Protein AF-A0A5D3CUY8-F1 (afdb_monomer)

Radius of gyration: 24.53 Å; Cα contacts (8 Å, |Δi|>4): 373; chains: 1; bounding box: 56×75×70 Å

Nearest PDB structures (foldseek):
  8uw3-assembly1_A  TM=8.054E-01  e=8.918E-11  Homo sapiens
  8sxu-assembly1_A  TM=7.693E-01  e=1.959E-11  Homo sapiens
  8c8j-assembly1_A  TM=8.222E-01  e=2.740E-10  Homo sapiens

Secondary structure (DSSP, 8-state):
-EEEEE---S----SS--HHHHTT----HHHHHHHHT-HHHHHHHHHHHHHT-EEEEEETTEEEEEEE-SSSPPTT-TTHHHHHHHHHHHHHHHHHHHHHTTSS--EEEETTEEE-EEEETTEEEE---S-HHHHHHHHHHHHHHHHHH--EE-TTT-EE--SSS-HHHHHHHHHHTT-EE--SSEEETTEEET--TTSSGGGHHHHHHHHHHHHHS-GGG--HHHHHHHIIIIITTTTHHHHTTSPPPHHHHHHHHHHHHHHHH--SS-------S-HHHHTS-TTTTS-----HHHHHHHHHHHHHHHHHH-TT-HHHHHHHHHHTTS-TT-S--------

Sequence (343 aa):
MFLELESWKKACIFKGASIFEGVLEVGVLEECLYLQRSFNLRGKWIRGCISNVTYSVLINGRPQGRIKANRGLRQGDPLSPFLFVIAMDYLSRLLSHLEASGAIKGVSLNNNCNISHILFADDILLFLEDNDFFLNNLRMALFLFEKASGLKINLSKSALVPVNVSLNRAKECASFWDISCHSLPLSYLGVPLGGNPKSNLFWRNVEDKIQKKLNNWKYVQISKGGRLTLIKSTLSSLPIYQLSVFQAPSSMCKNIEKAWRNFLWKGSNGSKGSHLINWTKVSKSKEEGGLGISRLQVTNKDLLSKWLWRYFSEPNALWRRLIQCKYKGKHPGDIPSNNSSSS

InterPro domains:
  IPR000477 Reverse transcriptase domain [PF00078] (37-192)
  IPR000477 Reverse transcriptase domain [PS50878] (1-193)
  IPR043502 DNA/RNA polymerase superfamily [SSF56672] (41-163)

Mean predicted aligned error: 10.8 Å

Foldseek 3Di:
DKWFWPDDPDADDDDPDDVVCLVFHDPPPPVLVVVVVPCDVVVVVVCVQAQADWAFDQDVNDGHDTHGDPDDHDPPPPCRSSVQVNLVVVLVVLQVVCCVVVQWFFDDLDPVAGDQWRDGRRIIDGGGDDDPSRLVSVVVSVVVSCVVRVMGIPQAPGEQEDDPDDPVSSVVSCVVVSHYYDYAQDQDPQFRPPDDQQDPVRCVSLVVVLVVVLVPDQLQPADLVRLLVCCVPPSLPSCLVVLLVGQHHPVNLVSSVVVSQCSNFPGDDPPPRDSPDDVVQQCDDVVSVHSVNHRSNVSSVVSNVVVVVCLVVPVPTSNNVSCCSNDPDDDDPDPDDDDDDDD

pLDDT: mean 78.92, std 18.09, range [30.47, 96.0]

Structure (mmCIF, N/CA/C/O backbone):
data_AF-A0A5D3CUY8-F1
#
_entry.id   AF-A0A5D3CUY8-F1
#
loop_
_atom_site.group_PDB
_atom_site.id
_atom_site.type_symbol
_atom_site.label_atom_id
_atom_site.label_alt_id
_atom_site.label_comp_id
_atom_site.label_asym_id
_atom_site.label_entity_id
_atom_site.label_seq_id
_atom_site.pdbx_PDB_ins_code
_atom_site.Cartn_x
_atom_site.Cartn_y
_atom_site.Cartn_z
_atom_site.occupancy
_atom_site.B_iso_or_equiv
_atom_site.auth_seq_id
_atom_site.auth_comp_id
_atom_site.auth_asym_id
_atom_site.auth_atom_id
_atom_site.pdbx_PDB_model_num
ATOM 1 N N . MET A 1 1 ? 12.854 1.296 -5.039 1.00 71.38 1 MET A N 1
ATOM 2 C CA . MET A 1 1 ? 12.462 2.670 -5.405 1.00 71.38 1 MET A CA 1
ATOM 3 C C . MET A 1 1 ? 10.946 2.772 -5.335 1.00 71.38 1 MET A C 1
ATOM 5 O O . MET A 1 1 ? 10.263 1.917 -5.877 1.00 71.38 1 MET A O 1
ATOM 9 N N . PHE A 1 2 ? 10.425 3.752 -4.609 1.00 69.06 2 PHE A N 1
ATOM 10 C CA . PHE A 1 2 ? 9.010 4.105 -4.601 1.00 69.06 2 PHE A CA 1
ATOM 11 C C . PHE A 1 2 ? 8.816 5.250 -5.592 1.00 69.06 2 PHE A C 1
ATOM 13 O O . PHE A 1 2 ? 9.470 6.281 -5.463 1.00 69.06 2 PHE A O 1
ATOM 20 N N . LEU A 1 3 ? 7.973 5.054 -6.596 1.00 66.19 3 LEU A N 1
ATOM 21 C CA . LEU A 1 3 ? 7.616 6.085 -7.557 1.00 66.19 3 LEU A CA 1
ATOM 22 C C . LEU A 1 3 ? 6.130 6.383 -7.417 1.00 66.19 3 LEU A C 1
ATOM 24 O O . LEU A 1 3 ? 5.315 5.468 -7.379 1.00 66.19 3 LEU A O 1
ATOM 28 N N . GLU A 1 4 ? 5.783 7.660 -7.385 1.00 68.44 4 GLU A N 1
ATOM 29 C CA . GLU A 1 4 ? 4.398 8.098 -7.536 1.00 68.44 4 GLU A CA 1
ATOM 30 C C . GLU A 1 4 ? 4.295 8.786 -8.894 1.00 68.44 4 GLU A C 1
ATOM 32 O O . GLU A 1 4 ? 5.019 9.748 -9.157 1.00 68.44 4 GLU A O 1
ATOM 37 N N . LEU A 1 5 ? 3.441 8.291 -9.789 1.00 59.41 5 LEU A N 1
ATOM 38 C CA . LEU A 1 5 ? 3.160 9.001 -11.036 1.00 59.41 5 LEU A CA 1
ATOM 39 C C . LEU A 1 5 ? 2.264 10.213 -10.752 1.00 59.41 5 LEU A C 1
ATOM 41 O O . LEU A 1 5 ? 1.375 10.179 -9.907 1.00 59.41 5 LEU A O 1
ATOM 45 N N . GLU A 1 6 ? 2.462 11.301 -11.491 1.00 50.19 6 GLU A N 1
ATOM 46 C CA . GLU A 1 6 ? 1.532 12.421 -11.577 1.00 50.19 6 GLU A CA 1
ATOM 47 C C . GLU A 1 6 ? 0.242 11.936 -12.237 1.00 50.19 6 GLU A C 1
ATOM 49 O O . GLU A 1 6 ? 0.053 11.987 -13.453 1.00 50.19 6 GLU A O 1
ATOM 54 N N . SER A 1 7 ? -0.646 11.403 -11.409 1.00 47.47 7 SER A N 1
ATOM 55 C CA . SER A 1 7 ? -1.927 10.868 -11.825 1.00 47.47 7 SER A CA 1
ATOM 56 C C . SER A 1 7 ? -2.998 11.107 -10.754 1.00 47.47 7 SER A C 1
ATOM 58 O O . SER A 1 7 ? -2.781 11.678 -9.686 1.00 47.47 7 SER A O 1
ATOM 60 N N . TRP A 1 8 ? -4.231 10.826 -11.152 1.00 42.91 8 TRP A N 1
ATOM 61 C CA . TRP A 1 8 ? -5.477 11.318 -10.600 1.00 42.91 8 TRP A CA 1
ATOM 62 C C . TRP A 1 8 ? -5.775 10.694 -9.233 1.00 42.91 8 TRP A C 1
ATOM 64 O O . TRP A 1 8 ? -6.062 9.507 -9.130 1.00 42.91 8 TRP A O 1
ATOM 74 N N . LYS A 1 9 ? -5.852 11.514 -8.177 1.00 33.28 9 LYS A N 1
ATOM 75 C CA . LYS A 1 9 ? -6.307 11.065 -6.851 1.00 33.28 9 LYS A CA 1
ATOM 76 C C . LYS A 1 9 ? -7.781 10.641 -6.878 1.00 33.28 9 LYS A C 1
ATOM 78 O O . LYS A 1 9 ? -8.654 11.480 -6.659 1.00 33.28 9 LYS A O 1
ATOM 83 N N . LYS A 1 10 ? -8.082 9.358 -7.109 1.00 34.34 10 LYS A N 1
ATOM 84 C CA . LYS A 1 10 ? -9.234 8.616 -6.547 1.00 34.34 10 LYS A CA 1
ATOM 85 C C . LYS A 1 10 ? -9.106 7.115 -6.843 1.00 34.34 10 LYS A C 1
ATOM 87 O O . LYS A 1 10 ? -8.671 6.723 -7.913 1.00 34.34 10 LYS A O 1
ATOM 92 N N . ALA A 1 11 ? -9.512 6.324 -5.851 1.00 35.75 11 ALA A N 1
ATOM 93 C CA . ALA A 1 11 ? -9.325 4.882 -5.709 1.00 35.75 11 ALA A CA 1
ATOM 94 C C . ALA A 1 11 ? -9.609 4.034 -6.964 1.00 35.75 11 ALA A C 1
ATOM 96 O O . ALA A 1 11 ? -10.614 4.237 -7.643 1.00 35.75 11 ALA A O 1
ATOM 97 N N . CYS A 1 12 ? -8.776 3.007 -7.170 1.00 36.44 12 CYS A N 1
ATOM 98 C CA . CYS A 1 12 ? -9.107 1.835 -7.975 1.00 36.44 12 CYS A CA 1
ATOM 99 C C . CYS A 1 12 ? -10.407 1.207 -7.456 1.00 36.44 12 CYS A C 1
ATOM 101 O O . CYS A 1 12 ? -10.466 0.753 -6.313 1.00 36.44 12 CYS A O 1
ATOM 103 N N . ILE A 1 13 ? -11.448 1.190 -8.286 1.00 35.84 13 ILE A N 1
ATOM 104 C CA . ILE A 1 13 ? -12.683 0.453 -8.017 1.00 35.84 13 ILE A CA 1
ATOM 105 C C . ILE A 1 13 ? -12.694 -0.715 -8.997 1.00 35.84 13 ILE A C 1
ATOM 107 O O . ILE A 1 13 ? -13.105 -0.558 -10.141 1.00 35.84 13 ILE A O 1
ATOM 111 N N . PHE A 1 14 ? -12.217 -1.870 -8.542 1.00 40.22 14 PHE A N 1
ATOM 112 C CA . PHE A 1 14 ? -12.324 -3.130 -9.272 1.00 40.22 14 PHE 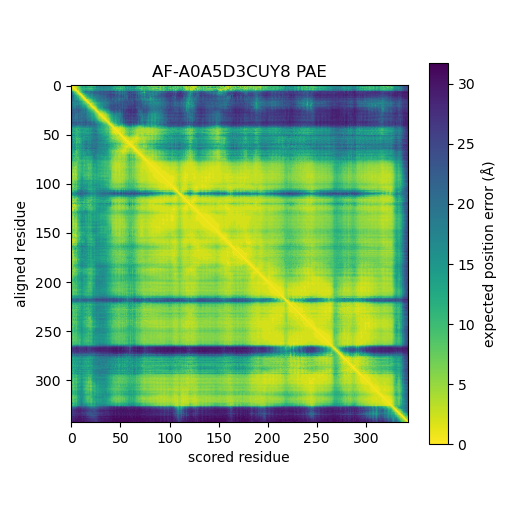A CA 1
ATOM 113 C C . PHE A 1 14 ? -13.114 -4.127 -8.435 1.00 40.22 14 PHE A C 1
ATOM 115 O O . PHE A 1 14 ? -13.063 -4.125 -7.203 1.00 40.22 14 PHE A O 1
ATOM 122 N N . LYS A 1 15 ? -13.890 -4.970 -9.111 1.00 30.47 15 LYS A N 1
ATOM 123 C CA . LYS A 1 15 ? -14.644 -6.044 -8.473 1.00 30.47 15 LYS A CA 1
ATOM 124 C C . LYS A 1 15 ? -13.651 -7.175 -8.187 1.00 30.47 15 LYS A C 1
ATOM 126 O O . LYS A 1 15 ? -13.034 -7.681 -9.110 1.00 30.47 15 LYS A O 1
ATOM 131 N N . GLY A 1 16 ? -13.446 -7.520 -6.918 1.00 33.56 16 GLY A N 1
ATOM 132 C CA . GLY A 1 16 ? -12.456 -8.525 -6.502 1.00 33.56 16 GLY A CA 1
ATOM 133 C C . GLY A 1 16 ? -11.114 -7.930 -6.067 1.00 33.56 16 GLY A C 1
ATOM 134 O O . GLY A 1 16 ? -10.631 -8.309 -5.005 1.00 33.56 16 GLY A O 1
ATOM 135 N N . ALA A 1 17 ? -10.591 -6.913 -6.767 1.00 39.59 17 ALA A N 1
ATOM 136 C CA . ALA A 1 17 ? -9.333 -6.286 -6.364 1.00 39.59 17 ALA A CA 1
ATOM 137 C C . ALA A 1 17 ? -9.509 -5.264 -5.240 1.00 39.59 17 ALA A C 1
ATOM 139 O O . ALA A 1 17 ? -10.167 -4.231 -5.371 1.00 39.59 17 ALA A O 1
ATOM 140 N N . SER A 1 18 ? -8.895 -5.562 -4.102 1.00 45.56 18 SER A N 1
ATOM 141 C CA . SER A 1 18 ? -8.858 -4.684 -2.935 1.00 45.56 18 SER A CA 1
ATOM 142 C C . SER A 1 18 ? -7.459 -4.093 -2.763 1.00 45.56 18 SER A C 1
ATOM 144 O O . SER A 1 18 ? -6.501 -4.567 -3.365 1.00 45.56 18 SER A O 1
ATOM 146 N N . ILE A 1 19 ? -7.295 -3.082 -1.903 1.00 45.81 19 ILE A N 1
ATOM 147 C CA . ILE A 1 19 ? -5.960 -2.548 -1.557 1.00 45.81 19 ILE A CA 1
ATOM 148 C C . ILE A 1 19 ? -5.027 -3.685 -1.069 1.00 45.81 19 ILE A C 1
ATOM 150 O O . ILE A 1 19 ? -3.819 -3.627 -1.265 1.00 45.81 19 ILE A O 1
ATOM 154 N N . PHE A 1 20 ? -5.593 -4.768 -0.511 1.00 41.47 20 PHE A N 1
ATOM 155 C CA . PHE A 1 20 ? -4.862 -5.992 -0.164 1.00 41.47 20 PHE A CA 1
ATOM 156 C C . PHE A 1 20 ? -4.149 -6.639 -1.346 1.00 41.47 20 PHE A C 1
ATOM 158 O O . PHE A 1 20 ? -3.069 -7.180 -1.155 1.00 41.47 20 PHE A O 1
ATOM 165 N N . GLU A 1 21 ? -4.748 -6.586 -2.532 1.00 44.62 21 GLU A N 1
ATOM 166 C CA . GLU A 1 21 ? -4.162 -7.070 -3.781 1.00 44.62 21 GLU A CA 1
ATOM 167 C C . GLU A 1 21 ? -3.198 -6.027 -4.341 1.00 44.62 21 GLU A C 1
ATOM 169 O O . GLU A 1 21 ? -2.100 -6.375 -4.717 1.00 44.62 21 GLU A O 1
ATOM 174 N N . GLY A 1 22 ? -3.458 -4.727 -4.198 1.00 37.12 22 GLY A N 1
ATOM 175 C CA . GLY A 1 22 ? -2.448 -3.698 -4.498 1.00 37.12 22 GLY A CA 1
ATOM 176 C C . GLY A 1 22 ? -1.093 -3.874 -3.795 1.00 37.12 22 GLY A C 1
ATOM 177 O O . GLY A 1 22 ? -0.057 -3.546 -4.360 1.00 37.12 22 GLY A O 1
ATOM 178 N N . VAL A 1 23 ? -1.091 -4.416 -2.570 1.00 36.69 23 VAL A N 1
ATOM 179 C CA . VAL A 1 23 ? 0.132 -4.716 -1.798 1.00 36.69 23 VAL A CA 1
ATOM 180 C C . VAL A 1 23 ? 0.768 -6.061 -2.188 1.00 36.69 23 VAL A C 1
ATOM 182 O O . VAL A 1 23 ? 1.939 -6.282 -1.883 1.00 36.69 23 VAL A O 1
ATOM 185 N N . LEU A 1 24 ? 0.025 -6.977 -2.819 1.00 36.62 24 LEU A N 1
ATOM 186 C CA . LEU A 1 24 ? 0.412 -8.390 -2.927 1.00 36.62 24 LEU A CA 1
ATOM 187 C C . LEU A 1 24 ? 0.264 -9.023 -4.326 1.00 36.62 24 LEU A C 1
ATOM 189 O O . LEU A 1 24 ? 0.934 -10.025 -4.568 1.00 36.62 24 LEU A O 1
ATOM 193 N N . GLU A 1 25 ? -0.539 -8.471 -5.241 1.00 37.97 25 GLU A N 1
ATOM 194 C CA . GLU A 1 25 ? -0.690 -8.908 -6.633 1.00 37.97 25 GLU A CA 1
ATOM 195 C C . GLU A 1 25 ? -1.560 -8.020 -7.561 1.00 37.97 25 GLU A C 1
ATOM 197 O O . GLU A 1 25 ? -2.621 -7.513 -7.198 1.00 37.97 25 GLU A O 1
ATOM 202 N N . VAL A 1 26 ? -1.153 -7.947 -8.833 1.00 40.75 26 VAL A N 1
ATOM 203 C CA . VAL A 1 26 ? -1.879 -7.341 -9.963 1.00 40.75 26 VAL A CA 1
ATOM 204 C C . VAL A 1 26 ? -2.888 -8.352 -10.540 1.00 40.75 26 VAL A C 1
ATOM 206 O O . VAL A 1 26 ? -2.603 -9.058 -11.500 1.00 40.75 26 VAL A O 1
ATOM 209 N N . GLY A 1 27 ? -4.086 -8.432 -9.955 1.00 34.59 27 GLY A N 1
ATOM 210 C CA . GLY A 1 27 ? -5.172 -9.329 -10.393 1.00 34.59 27 GLY A CA 1
ATOM 211 C C . GLY A 1 27 ? -6.076 -8.810 -11.527 1.00 34.59 27 GLY A C 1
ATOM 212 O O . GLY A 1 27 ? -7.127 -9.387 -11.776 1.00 34.59 27 GLY A O 1
ATOM 213 N N . VAL A 1 28 ? -5.726 -7.713 -12.212 1.00 40.12 28 VAL A N 1
ATOM 214 C CA . VAL A 1 28 ? -6.639 -7.009 -13.155 1.00 40.12 28 VAL A CA 1
ATOM 215 C C . VAL A 1 28 ? -6.429 -7.417 -14.632 1.00 40.12 28 VAL A C 1
ATOM 217 O O . VAL A 1 28 ? -7.109 -6.938 -15.537 1.00 40.12 28 VAL A O 1
ATOM 220 N N . LEU A 1 29 ? -5.494 -8.332 -14.904 1.00 40.16 29 LEU A N 1
ATOM 221 C CA . LEU A 1 29 ? -4.994 -8.623 -16.255 1.00 40.16 29 LEU A CA 1
ATOM 222 C C . LEU A 1 29 ? -5.993 -9.337 -17.191 1.00 40.16 29 LEU A C 1
ATOM 224 O O . LEU A 1 29 ? -6.011 -9.039 -18.387 1.00 40.16 29 LEU A O 1
ATOM 228 N N . GLU A 1 30 ? -6.850 -10.236 -16.694 1.00 35.12 30 GLU A N 1
ATOM 229 C CA . GLU A 1 30 ? -7.758 -11.010 -17.565 1.00 35.12 30 GLU A CA 1
ATOM 230 C C . GLU A 1 30 ? -8.923 -10.179 -18.137 1.00 35.12 30 GLU A C 1
ATOM 232 O O . GLU A 1 30 ? -9.263 -10.328 -19.314 1.00 35.12 30 GLU A O 1
ATOM 237 N N . GLU A 1 31 ? -9.493 -9.240 -17.371 1.00 38.66 31 GLU A N 1
ATOM 238 C CA . GLU A 1 31 ? -10.568 -8.361 -17.869 1.00 38.66 31 GLU A CA 1
ATOM 239 C C . GLU A 1 31 ? -10.054 -7.351 -18.914 1.00 38.66 31 GLU A C 1
ATOM 241 O O . GLU A 1 31 ? -10.744 -7.048 -19.894 1.00 38.66 31 GLU A O 1
ATOM 246 N N . CYS A 1 32 ? -8.815 -6.866 -18.768 1.00 40.09 32 CYS A N 1
ATOM 247 C CA . CYS A 1 32 ? -8.198 -5.938 -19.722 1.00 40.09 32 CYS A CA 1
ATOM 248 C C . CYS A 1 32 ? -7.880 -6.595 -21.079 1.00 40.09 32 CYS A C 1
ATOM 250 O O . CYS A 1 32 ? -8.049 -5.958 -22.125 1.00 40.09 32 CYS A O 1
ATOM 252 N N . LEU A 1 33 ? -7.495 -7.877 -21.091 1.00 40.12 33 LEU A N 1
ATOM 253 C CA . LEU A 1 33 ? -7.260 -8.648 -22.322 1.00 40.12 33 LEU A CA 1
ATOM 254 C C . LEU A 1 33 ? -8.548 -8.862 -23.137 1.00 40.12 33 LEU A C 1
ATOM 256 O O . LEU A 1 33 ? -8.510 -8.867 -24.371 1.00 40.12 33 LEU A O 1
ATOM 260 N N . TYR A 1 34 ? -9.703 -8.967 -22.473 1.00 42.22 34 TYR A N 1
ATOM 261 C CA . TYR A 1 34 ? -11.002 -9.073 -23.145 1.00 42.22 34 TYR A CA 1
ATOM 262 C C . TYR A 1 34 ? -11.403 -7.761 -23.846 1.00 42.22 34 TYR A C 1
ATOM 264 O O . TYR A 1 34 ? -11.981 -7.771 -24.938 1.00 42.22 34 TYR A O 1
ATOM 272 N N . LEU A 1 35 ? -11.034 -6.611 -23.267 1.00 45.12 35 LEU A N 1
ATOM 273 C CA . LEU A 1 35 ? -11.280 -5.293 -23.860 1.00 45.12 35 LEU A CA 1
ATOM 274 C C . LEU A 1 35 ? -10.430 -5.046 -25.118 1.00 45.12 35 LEU A C 1
ATOM 276 O O . LEU A 1 35 ? -10.952 -4.492 -26.087 1.00 45.12 35 LEU A O 1
ATOM 280 N N . GLN A 1 36 ? -9.174 -5.512 -25.157 1.00 49.88 36 GLN A N 1
ATOM 281 C CA . GLN A 1 36 ? -8.273 -5.352 -26.315 1.00 49.88 36 GLN A CA 1
ATOM 282 C C . GLN A 1 36 ? -8.784 -6.014 -27.609 1.00 49.88 36 GLN A C 1
ATOM 284 O O . GLN A 1 36 ? -8.475 -5.534 -28.698 1.00 49.88 36 GLN A O 1
ATOM 289 N N . ARG A 1 37 ? -9.607 -7.067 -27.528 1.00 47.06 37 ARG A N 1
ATOM 290 C CA . ARG A 1 37 ? -10.069 -7.826 -28.708 1.00 47.06 37 ARG A CA 1
ATOM 291 C C . ARG A 1 37 ? -11.320 -7.270 -29.413 1.00 47.06 37 ARG A C 1
ATOM 293 O O . ARG A 1 37 ? -11.678 -7.780 -30.466 1.00 47.06 37 ARG A O 1
ATOM 300 N N . SER A 1 38 ? -11.977 -6.219 -28.901 1.00 48.62 38 SER A N 1
ATOM 301 C CA . SER A 1 38 ? -13.308 -5.771 -29.388 1.00 48.62 38 SER A CA 1
ATOM 302 C C . SER A 1 38 ? -13.365 -4.336 -29.967 1.00 48.62 38 SER A C 1
ATOM 304 O O . SER A 1 38 ? -14.394 -3.659 -29.870 1.00 48.62 38 SER A O 1
ATOM 306 N N . PHE A 1 39 ? -12.273 -3.818 -30.542 1.00 53.34 39 PHE A N 1
ATOM 307 C CA . PHE A 1 39 ? -12.068 -2.365 -30.695 1.00 53.34 39 PHE A CA 1
ATOM 308 C C . PHE A 1 39 ? -12.725 -1.637 -31.887 1.00 53.34 39 PHE A C 1
ATOM 310 O O . PHE A 1 39 ? -12.717 -0.406 -31.888 1.00 53.34 39 PHE A O 1
ATOM 317 N N . ASN A 1 40 ? -13.362 -2.299 -32.858 1.00 53.19 40 ASN A N 1
ATOM 318 C CA . ASN A 1 40 ? -13.798 -1.579 -34.072 1.00 53.19 40 ASN A CA 1
ATOM 319 C C . ASN A 1 40 ? -15.060 -0.705 -33.892 1.00 53.19 40 ASN A C 1
ATOM 321 O O . ASN A 1 40 ? -15.086 0.434 -34.358 1.00 53.19 40 ASN A O 1
ATOM 325 N N . LEU A 1 41 ? -16.087 -1.173 -33.170 1.00 47.66 41 LEU A N 1
ATOM 326 C CA . LEU A 1 41 ? -17.269 -0.354 -32.833 1.00 47.66 41 LEU A CA 1
ATOM 327 C C . LEU A 1 41 ? -17.113 0.360 -31.481 1.00 47.66 41 LEU A C 1
ATOM 329 O O . LEU A 1 41 ? -17.502 1.519 -31.346 1.00 47.66 41 LEU A O 1
ATOM 333 N N . ARG A 1 42 ? -16.481 -0.286 -30.491 1.00 60.94 42 ARG A N 1
ATOM 334 C CA . ARG A 1 42 ? -16.283 0.268 -29.137 1.00 60.94 42 ARG A CA 1
ATOM 335 C C . ARG A 1 42 ? -15.211 1.363 -29.081 1.00 60.94 42 ARG A C 1
ATOM 337 O O . ARG A 1 42 ? -15.341 2.292 -28.287 1.00 60.94 42 ARG A O 1
ATOM 344 N N . GLY A 1 43 ? -14.206 1.327 -29.962 1.00 63.22 43 GLY A N 1
ATOM 345 C CA . GLY A 1 43 ? -13.142 2.335 -30.017 1.00 63.22 43 GLY A CA 1
ATOM 346 C C . GLY A 1 43 ? -13.646 3.741 -30.354 1.00 63.22 43 GLY A C 1
ATOM 347 O O . GLY A 1 43 ? -13.137 4.718 -29.809 1.00 63.22 43 GLY A O 1
ATOM 348 N N . LYS A 1 44 ? -14.697 3.863 -31.179 1.00 69.69 44 LYS A N 1
ATOM 349 C CA . LYS A 1 44 ? -15.329 5.159 -31.493 1.00 69.69 44 LYS A CA 1
ATOM 350 C C . LYS A 1 44 ? -16.013 5.779 -30.272 1.00 69.69 44 LYS A C 1
ATOM 352 O O . LYS A 1 44 ? -15.866 6.977 -30.049 1.00 69.69 44 LYS A O 1
ATOM 357 N N . TRP A 1 45 ? -16.700 4.971 -29.463 1.00 72.56 45 TRP A N 1
ATOM 358 C CA . TRP A 1 45 ? -17.348 5.425 -28.228 1.00 72.56 45 TRP A CA 1
ATOM 359 C C . TRP A 1 45 ? -16.328 5.829 -27.167 1.00 72.56 45 TRP A C 1
ATOM 361 O O . TRP A 1 45 ? -16.425 6.926 -26.630 1.00 72.56 45 TRP A O 1
ATOM 371 N N . ILE A 1 46 ? -15.297 5.005 -26.943 1.00 76.19 46 ILE A N 1
ATOM 372 C CA . ILE A 1 46 ? -14.195 5.330 -26.023 1.00 76.19 46 ILE A CA 1
ATOM 373 C C . ILE A 1 46 ? -13.503 6.625 -26.464 1.00 76.19 46 ILE A C 1
ATOM 375 O O . ILE A 1 46 ? -13.307 7.534 -25.658 1.00 76.19 46 ILE A O 1
ATOM 379 N N . ARG A 1 47 ? -13.200 6.761 -27.762 1.00 74.12 47 ARG 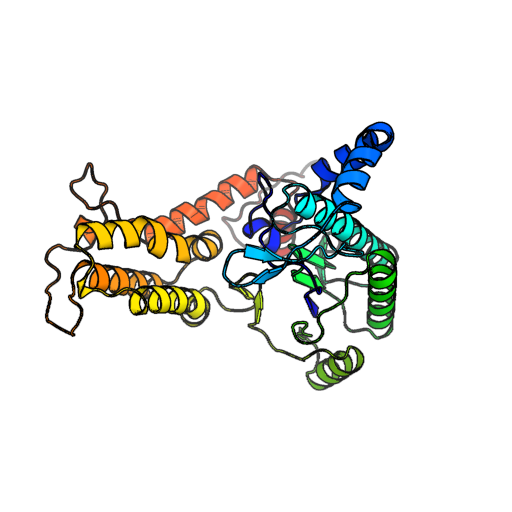A N 1
ATOM 380 C CA . ARG A 1 47 ? -12.649 7.999 -28.320 1.00 74.12 47 ARG A CA 1
ATOM 381 C C . ARG A 1 47 ? -13.589 9.177 -28.084 1.00 74.12 47 ARG A C 1
ATOM 383 O O . ARG A 1 47 ? -13.110 10.230 -27.686 1.00 74.12 47 ARG A O 1
ATOM 390 N N . GLY A 1 48 ? -14.898 9.015 -28.268 1.00 74.31 48 GLY A N 1
ATOM 391 C CA . GLY A 1 48 ? -15.893 10.040 -27.946 1.00 74.31 48 GLY A CA 1
ATOM 392 C C . GLY A 1 48 ? -15.852 10.470 -26.475 1.00 74.31 48 GLY A C 1
ATOM 393 O O . GLY A 1 48 ? -15.785 11.667 -26.199 1.00 74.31 48 GLY A O 1
ATOM 394 N N . CYS A 1 49 ? -15.807 9.512 -25.544 1.00 73.44 49 CYS A N 1
ATOM 395 C CA . CYS A 1 49 ? -15.721 9.763 -24.101 1.00 73.44 49 CYS A CA 1
ATOM 396 C C . CYS A 1 49 ? -14.450 10.529 -23.707 1.00 73.44 49 CYS A C 1
ATOM 398 O O . CYS A 1 49 ? -14.515 11.414 -22.860 1.00 73.44 49 CYS A O 1
ATOM 400 N N . ILE A 1 50 ? -13.312 10.236 -24.346 1.00 74.50 50 ILE A N 1
ATOM 401 C CA . ILE A 1 50 ? -12.025 10.886 -24.049 1.00 74.50 50 ILE A CA 1
ATOM 402 C C . ILE A 1 50 ? -11.895 12.247 -24.759 1.00 74.50 50 ILE A C 1
ATOM 404 O O . ILE A 1 50 ? -11.364 13.197 -24.190 1.00 74.50 50 ILE A O 1
ATOM 408 N N . SER A 1 51 ? -12.384 12.373 -25.997 1.00 73.69 51 SER A N 1
ATOM 409 C CA . SER A 1 51 ? -12.123 13.545 -26.859 1.00 73.69 51 SER A CA 1
ATOM 410 C C . SER A 1 51 ? -13.070 14.725 -26.616 1.00 73.69 51 SER A C 1
ATOM 412 O O . SER A 1 51 ? -12.739 15.863 -26.956 1.00 73.69 51 SER A O 1
ATOM 414 N N . ASN A 1 52 ? -14.260 14.466 -26.063 1.00 72.31 52 ASN A N 1
ATOM 415 C CA . ASN A 1 52 ? -15.313 15.472 -25.884 1.00 72.31 52 ASN A CA 1
ATOM 416 C C . ASN A 1 52 ? -15.399 16.008 -24.448 1.00 72.31 52 ASN A C 1
ATOM 418 O O . ASN A 1 52 ? -16.419 16.573 -24.053 1.00 72.31 52 ASN A O 1
ATOM 422 N N . VAL A 1 53 ? -14.344 15.842 -23.648 1.00 75.69 53 VAL A N 1
ATOM 423 C CA . VAL A 1 53 ? -14.345 16.310 -22.261 1.00 75.69 53 VAL A CA 1
ATOM 424 C C . VAL A 1 53 ? -14.216 17.833 -22.217 1.00 75.69 53 VAL A C 1
ATOM 426 O O . VAL A 1 53 ? -13.259 18.423 -22.725 1.00 75.69 53 VAL A O 1
ATOM 429 N N . THR A 1 54 ? -15.183 18.475 -21.566 1.00 81.00 54 THR A N 1
ATOM 430 C CA . THR A 1 54 ? -15.165 19.912 -21.285 1.00 81.00 54 THR A CA 1
ATOM 431 C C . THR A 1 54 ? -15.423 20.167 -19.810 1.00 81.00 54 THR A C 1
ATOM 433 O O . THR A 1 54 ? -16.319 19.561 -19.222 1.00 81.00 54 THR A O 1
ATOM 436 N N . TYR A 1 55 ? -14.674 21.097 -19.234 1.00 83.56 55 TYR A N 1
ATOM 437 C CA . TYR A 1 55 ? -14.809 21.546 -17.857 1.00 83.56 55 TYR A CA 1
ATOM 438 C C . TYR A 1 55 ? -15.400 22.954 -17.805 1.00 83.56 55 TYR A C 1
ATOM 440 O O . TYR A 1 55 ? -15.230 23.748 -18.730 1.00 83.56 55 TYR A O 1
ATOM 448 N N . SER A 1 56 ? -16.058 23.276 -16.700 1.00 85.44 56 SER A N 1
ATOM 449 C CA . SER A 1 56 ? -16.515 24.628 -16.377 1.00 85.44 56 SER A CA 1
ATOM 450 C C . SER A 1 56 ? -16.063 24.959 -14.963 1.00 85.44 56 SER A C 1
ATOM 452 O O . SER A 1 56 ? -15.990 24.069 -14.113 1.00 85.44 56 SER A O 1
ATOM 454 N N . VAL A 1 57 ? -15.753 26.227 -14.707 1.00 87.00 57 VAL A N 1
ATOM 455 C CA . VAL A 1 57 ? -15.351 26.683 -13.373 1.00 87.00 57 VAL A CA 1
ATOM 456 C C . VAL A 1 57 ? -16.599 27.150 -12.640 1.00 87.00 57 VAL A C 1
ATOM 458 O O . VAL A 1 57 ? -17.403 27.892 -13.195 1.00 87.00 57 VAL A O 1
ATOM 461 N N . LEU A 1 58 ? -16.792 26.702 -11.401 1.00 86.31 58 LEU A N 1
ATOM 462 C CA . LEU A 1 58 ? -17.888 27.189 -10.567 1.00 86.31 58 LEU A CA 1
ATOM 463 C C . LEU A 1 58 ? -17.506 28.551 -9.980 1.00 86.31 58 LEU A C 1
ATOM 465 O O . LEU A 1 58 ? -16.631 28.623 -9.120 1.00 86.31 58 LEU A O 1
ATOM 469 N N . ILE A 1 59 ? -18.184 29.612 -10.418 1.00 89.75 59 ILE A N 1
ATOM 470 C CA . ILE A 1 59 ? -18.063 30.964 -9.859 1.00 89.75 59 ILE A CA 1
ATOM 471 C C . ILE A 1 59 ? -19.386 31.277 -9.162 1.00 89.75 59 ILE A C 1
ATOM 473 O O . ILE A 1 59 ? -20.450 31.231 -9.779 1.00 89.75 59 ILE A O 1
ATOM 477 N N . ASN A 1 60 ? -19.342 31.523 -7.849 1.00 91.88 60 ASN A N 1
ATOM 478 C CA . ASN A 1 60 ? -20.532 31.753 -7.015 1.00 91.88 60 ASN A CA 1
ATOM 479 C C . ASN A 1 60 ? -21.610 30.656 -7.161 1.00 91.88 60 ASN A C 1
ATOM 481 O O . ASN A 1 60 ? -22.806 30.934 -7.225 1.00 91.88 60 ASN A O 1
ATOM 485 N N . GLY A 1 61 ? -21.181 29.393 -7.265 1.00 86.88 61 GLY A N 1
ATOM 486 C CA . GLY A 1 61 ? -22.077 28.238 -7.396 1.00 86.88 61 GLY A CA 1
ATOM 487 C C . GLY A 1 61 ? -22.687 28.042 -8.787 1.00 86.88 61 GLY A C 1
ATOM 488 O O . GLY A 1 61 ? -23.441 27.090 -8.980 1.00 86.88 61 GLY A O 1
ATOM 489 N N . ARG A 1 62 ? -22.351 28.887 -9.770 1.00 86.06 62 ARG A N 1
ATOM 490 C CA . ARG A 1 62 ? -22.810 28.748 -11.157 1.00 86.06 62 ARG A CA 1
ATOM 491 C C . ARG A 1 62 ? -21.651 28.337 -12.069 1.00 86.06 62 ARG A C 1
ATOM 493 O O . ARG A 1 62 ? -20.567 28.908 -11.959 1.00 86.06 62 ARG A O 1
ATOM 500 N N . PRO A 1 63 ? -21.835 27.336 -12.949 1.00 89.56 63 PRO A N 1
ATOM 501 C CA . PRO A 1 63 ? -20.796 26.938 -13.887 1.00 89.56 63 PRO A CA 1
ATOM 502 C C . PRO A 1 63 ? -20.615 28.037 -14.936 1.00 89.56 63 PRO A C 1
ATOM 504 O O . PRO A 1 63 ? -21.567 28.422 -15.611 1.00 89.56 63 PRO A O 1
ATOM 507 N N . GLN A 1 64 ? -19.391 28.534 -15.075 1.00 88.00 64 GLN A N 1
ATOM 508 C CA . GLN A 1 64 ? -19.039 29.594 -16.007 1.00 88.00 64 GLN A CA 1
ATOM 509 C C . GLN A 1 64 ? -17.867 29.162 -16.892 1.00 88.00 64 GLN A C 1
ATOM 511 O O . GLN A 1 64 ? -16.927 28.493 -16.451 1.00 88.00 64 GLN A O 1
ATOM 516 N N . GLY A 1 65 ? -17.946 29.541 -18.169 1.00 88.56 65 GLY A N 1
ATOM 517 C CA . GLY A 1 65 ? -16.967 29.177 -19.189 1.00 88.56 65 GLY A CA 1
ATOM 518 C C . GLY A 1 65 ? -17.026 27.705 -19.611 1.00 88.56 65 GLY A C 1
ATOM 519 O O . GLY A 1 65 ? -17.687 26.865 -18.995 1.00 88.56 65 GLY A O 1
ATOM 520 N N . ARG A 1 66 ? -16.321 27.390 -20.698 1.00 86.44 66 ARG A N 1
ATOM 521 C CA . ARG A 1 66 ? -16.138 26.023 -21.192 1.00 86.44 66 ARG A CA 1
ATOM 522 C C . ARG A 1 66 ? -14.681 25.841 -21.598 1.00 86.44 66 ARG A C 1
ATOM 524 O O . ARG A 1 66 ? -14.223 26.434 -22.566 1.00 86.44 66 ARG A O 1
ATOM 531 N N . ILE A 1 67 ? -13.966 25.019 -20.847 1.00 85.50 67 ILE A N 1
ATOM 532 C CA . ILE A 1 67 ? -12.564 24.679 -21.071 1.00 85.50 67 ILE A CA 1
ATOM 533 C C . ILE A 1 67 ? -12.537 23.290 -21.695 1.00 85.50 67 ILE A C 1
ATOM 535 O O . ILE A 1 67 ? -12.962 22.322 -21.066 1.00 85.50 67 ILE A O 1
ATOM 539 N N . LYS A 1 68 ? -12.060 23.172 -22.935 1.00 82.38 68 LYS A N 1
ATOM 540 C CA . LYS A 1 68 ? -11.880 21.861 -23.566 1.00 82.38 68 LYS A CA 1
ATOM 541 C C . LYS A 1 68 ? -10.616 21.200 -23.023 1.00 82.38 68 LYS A C 1
ATOM 543 O O . LYS A 1 68 ? -9.557 21.821 -22.980 1.00 82.38 68 LYS A O 1
ATOM 548 N N . ALA A 1 69 ? -10.735 19.949 -22.595 1.00 76.81 69 ALA A N 1
ATOM 549 C CA . ALA A 1 69 ? -9.598 19.176 -22.126 1.00 76.81 69 ALA A CA 1
ATOM 550 C C . ALA A 1 69 ? -8.808 18.634 -23.323 1.00 76.81 69 ALA A C 1
ATOM 552 O O . ALA A 1 69 ? -9.368 17.926 -24.155 1.00 76.81 69 ALA A O 1
ATOM 553 N N . ASN A 1 70 ? -7.507 18.925 -23.387 1.00 71.06 70 ASN A N 1
ATOM 554 C CA . ASN A 1 70 ? -6.619 18.332 -24.396 1.00 71.06 70 ASN A CA 1
ATOM 555 C C . ASN A 1 70 ? -5.907 17.068 -23.888 1.00 71.06 70 ASN A C 1
ATOM 557 O O . ASN A 1 70 ? -5.438 16.265 -24.690 1.00 71.06 70 ASN A O 1
ATOM 561 N N . ARG A 1 71 ? -5.786 16.905 -22.564 1.00 71.12 71 ARG A N 1
ATOM 562 C CA . ARG A 1 71 ? -5.133 15.767 -21.902 1.00 71.12 71 ARG A CA 1
ATOM 563 C C . ARG A 1 71 ? -5.868 15.405 -20.613 1.00 71.12 71 ARG A C 1
ATOM 565 O O . ARG A 1 71 ? -6.476 16.271 -19.983 1.00 71.12 71 ARG A O 1
ATOM 572 N N . GLY A 1 72 ? -5.736 14.144 -20.209 1.00 69.19 72 GLY A N 1
ATOM 573 C CA . GLY A 1 72 ? -6.282 13.614 -18.961 1.00 69.19 72 GLY A CA 1
ATOM 574 C C . GLY A 1 72 ? -7.659 12.963 -19.112 1.00 69.19 72 GLY A C 1
ATOM 575 O O . GLY A 1 72 ? -8.432 13.290 -20.009 1.00 69.19 72 GLY A O 1
ATOM 576 N N . LEU A 1 73 ? -7.946 12.020 -18.216 1.00 75.62 73 LEU A N 1
ATOM 577 C CA . LEU A 1 73 ? -9.186 11.246 -18.176 1.00 75.62 73 LEU A CA 1
ATOM 578 C C . LEU A 1 73 ? -10.114 11.798 -17.097 1.00 75.62 73 LEU A C 1
ATOM 580 O O . LEU A 1 73 ? -9.678 12.002 -15.975 1.00 75.62 73 LEU A O 1
ATOM 584 N N . ARG A 1 74 ? -11.398 12.010 -17.389 1.00 75.31 74 ARG A N 1
ATOM 585 C CA . ARG A 1 74 ? -12.337 12.668 -16.463 1.00 75.31 74 ARG A CA 1
ATOM 586 C C . ARG A 1 74 ? -12.436 11.950 -15.100 1.00 75.31 74 ARG A C 1
ATOM 588 O O . ARG A 1 74 ? -12.703 10.751 -15.043 1.00 75.31 74 ARG A O 1
ATOM 595 N N . GLN A 1 75 ? -12.319 12.688 -13.988 1.00 73.12 75 GLN A N 1
ATOM 596 C CA . GLN A 1 75 ? -12.518 12.134 -12.637 1.00 73.12 75 GLN A CA 1
ATOM 597 C C . GLN A 1 75 ? -13.992 11.818 -12.410 1.00 73.12 75 GLN A C 1
ATOM 599 O O . GLN A 1 75 ? -14.863 12.638 -12.705 1.00 73.12 75 GLN A O 1
ATOM 604 N N . GLY A 1 76 ? -14.264 10.662 -11.808 1.00 75.56 76 GLY A N 1
ATOM 605 C CA . GLY A 1 76 ? -15.633 10.216 -11.544 1.00 75.56 76 GLY A CA 1
ATOM 606 C C . GLY A 1 76 ? -16.343 9.643 -12.770 1.00 75.56 76 GLY A C 1
ATOM 607 O O . GLY A 1 76 ? -17.488 9.227 -12.640 1.00 75.56 76 GLY A O 1
ATOM 608 N N . ASP A 1 77 ? -15.673 9.590 -13.926 1.00 77.00 77 ASP A N 1
ATOM 609 C CA . ASP A 1 77 ? -16.103 8.761 -15.048 1.00 77.00 77 ASP A CA 1
ATOM 610 C C . ASP A 1 77 ? -15.768 7.289 -14.737 1.00 77.00 77 ASP A C 1
ATOM 612 O O . ASP A 1 77 ? -14.602 6.989 -14.453 1.00 77.00 77 ASP A O 1
ATOM 616 N N . PRO A 1 78 ? -16.752 6.372 -14.773 1.00 79.12 78 PRO A N 1
ATOM 617 C CA . PRO A 1 78 ? -16.526 4.943 -14.569 1.00 79.12 78 PRO A CA 1
ATOM 618 C C . PRO A 1 78 ? -15.504 4.309 -15.523 1.00 79.12 78 PRO A C 1
ATOM 620 O O . PRO A 1 78 ? -14.929 3.282 -15.172 1.00 79.12 78 PRO A O 1
ATOM 623 N N . LEU A 1 79 ? -15.260 4.887 -16.707 1.00 79.38 79 LEU A N 1
ATOM 624 C CA . LEU A 1 79 ? -14.325 4.345 -17.701 1.00 79.38 79 LEU A CA 1
ATOM 625 C C . LEU A 1 79 ? -12.859 4.714 -17.416 1.00 79.38 79 LEU A C 1
ATOM 627 O O . LEU A 1 79 ? -11.950 3.939 -17.721 1.00 79.38 79 LEU A O 1
ATOM 631 N N . SER A 1 80 ? -12.618 5.882 -16.819 1.00 80.62 80 SER A N 1
ATOM 632 C CA . SER A 1 80 ? -11.270 6.415 -16.586 1.00 80.62 80 SER A CA 1
ATOM 633 C C . SER A 1 80 ? -10.341 5.461 -15.813 1.00 80.62 80 SER A C 1
ATOM 635 O O . SER A 1 80 ? -9.196 5.307 -16.242 1.00 80.62 80 SER A O 1
ATOM 637 N N . PRO A 1 81 ? -10.778 4.772 -14.735 1.00 81.19 81 PRO A N 1
ATOM 638 C CA . PRO A 1 81 ? -9.927 3.817 -14.022 1.00 81.19 81 PRO A CA 1
ATOM 639 C C . PRO A 1 81 ? -9.455 2.646 -14.894 1.00 81.19 81 PRO A C 1
ATOM 641 O O . PRO A 1 81 ? -8.302 2.238 -14.791 1.00 81.19 81 PRO A O 1
ATOM 644 N N . PHE A 1 82 ? -10.310 2.130 -15.783 1.00 79.75 82 PHE A N 1
ATOM 645 C CA . PHE A 1 82 ? -9.954 1.020 -16.675 1.00 79.75 82 PHE A CA 1
ATOM 646 C C . PHE A 1 82 ? -8.924 1.445 -17.718 1.00 79.75 82 PHE A C 1
ATOM 648 O O . PHE A 1 82 ? -7.947 0.739 -17.952 1.00 79.75 82 PHE A O 1
ATOM 655 N N . LEU A 1 83 ? -9.116 2.621 -18.319 1.00 79.81 83 LEU A N 1
ATOM 656 C CA . LEU A 1 83 ? -8.163 3.177 -19.280 1.00 79.81 83 LEU A CA 1
ATOM 657 C C . LEU A 1 83 ? -6.799 3.434 -18.636 1.00 79.81 83 LEU A C 1
ATOM 659 O O . LEU A 1 83 ? -5.768 3.173 -19.253 1.00 79.81 83 LEU A O 1
ATOM 663 N N . PHE A 1 84 ? -6.794 3.898 -17.386 1.00 82.81 84 PHE A N 1
ATOM 664 C CA . PHE A 1 84 ? -5.564 4.070 -16.627 1.00 82.81 84 PHE A CA 1
ATOM 665 C C . PHE A 1 84 ? -4.864 2.729 -16.368 1.00 82.81 84 PHE A C 1
ATOM 667 O O . PHE A 1 84 ? -3.666 2.616 -16.608 1.00 82.81 84 PHE A O 1
ATOM 674 N N . VAL A 1 85 ? -5.599 1.686 -15.965 1.00 82.06 85 VAL A N 1
ATOM 675 C CA . VAL A 1 85 ? -5.008 0.351 -15.774 1.00 82.06 85 VAL A CA 1
ATOM 676 C C . VAL A 1 85 ? -4.430 -0.220 -17.063 1.00 82.06 85 VAL A C 1
ATOM 678 O O . VAL A 1 85 ? -3.360 -0.810 -17.010 1.00 82.06 85 VAL A O 1
ATOM 681 N N . ILE A 1 86 ? -5.053 0.004 -18.221 1.00 81.69 86 ILE A N 1
ATOM 682 C CA . ILE A 1 86 ? -4.482 -0.428 -19.508 1.00 81.69 86 ILE A CA 1
ATOM 683 C C . ILE A 1 86 ? -3.125 0.249 -19.766 1.00 81.69 86 ILE A C 1
ATOM 685 O O . ILE A 1 86 ? -2.186 -0.404 -20.220 1.00 81.69 86 ILE A O 1
ATOM 689 N N . ALA A 1 87 ? -2.993 1.542 -19.455 1.00 83.94 87 ALA A N 1
ATOM 690 C CA . ALA A 1 87 ? -1.708 2.231 -19.562 1.00 83.94 87 ALA A CA 1
ATOM 691 C C . ALA A 1 87 ? -0.673 1.659 -18.577 1.00 83.94 87 ALA A C 1
ATOM 693 O O . ALA A 1 87 ? 0.480 1.445 -18.947 1.00 83.94 87 ALA A O 1
ATOM 694 N N . MET A 1 88 ? -1.085 1.354 -17.345 1.00 86.44 88 MET A N 1
ATOM 695 C CA . MET A 1 88 ? -0.205 0.746 -16.343 1.00 86.44 88 MET A CA 1
ATOM 696 C C . MET A 1 88 ? 0.182 -0.704 -16.675 1.00 86.44 88 MET A C 1
ATOM 698 O O . MET A 1 88 ? 1.305 -1.103 -16.382 1.00 86.44 88 MET A O 1
ATOM 702 N N . ASP A 1 89 ? -0.687 -1.475 -17.332 1.00 85.00 89 ASP A N 1
ATOM 703 C CA . ASP A 1 89 ? -0.383 -2.823 -17.834 1.00 85.00 89 ASP A CA 1
ATOM 704 C C . ASP A 1 89 ? 0.731 -2.778 -18.887 1.00 85.00 89 ASP A C 1
ATOM 706 O O . ASP A 1 89 ? 1.662 -3.580 -18.853 1.00 85.00 89 ASP A O 1
ATOM 710 N N . TYR A 1 90 ? 0.710 -1.780 -19.776 1.00 87.12 90 TYR A N 1
ATOM 711 C CA . TYR A 1 90 ? 1.816 -1.570 -20.711 1.00 87.12 90 TYR A CA 1
ATOM 712 C C . TYR A 1 90 ? 3.148 -1.331 -19.980 1.00 87.12 90 TYR A C 1
ATOM 714 O O . TYR A 1 90 ? 4.155 -1.945 -20.337 1.00 87.12 90 TYR A O 1
ATOM 722 N N . LEU A 1 91 ? 3.160 -0.496 -18.931 1.00 89.56 91 LEU A N 1
ATOM 723 C CA . LEU A 1 91 ? 4.359 -0.295 -18.112 1.00 89.56 91 LEU A CA 1
ATOM 724 C C . LEU A 1 91 ? 4.802 -1.596 -17.426 1.00 89.56 91 LEU A C 1
ATOM 726 O O . LEU A 1 91 ? 5.987 -1.917 -17.444 1.00 89.56 91 LEU A O 1
ATOM 730 N N . SER A 1 92 ? 3.863 -2.360 -16.862 1.00 90.38 92 SER A N 1
ATOM 731 C CA . SER A 1 92 ? 4.145 -3.654 -16.231 1.00 90.38 92 SER A CA 1
ATOM 732 C C . SER A 1 92 ? 4.831 -4.615 -17.204 1.00 90.38 92 SER A C 1
ATOM 734 O O . SER A 1 92 ? 5.899 -5.147 -16.907 1.00 90.38 92 SER A O 1
ATOM 736 N N . ARG A 1 93 ? 4.286 -4.760 -18.419 1.00 90.19 93 ARG A N 1
ATOM 737 C CA . ARG A 1 93 ? 4.860 -5.614 -19.470 1.00 90.19 93 ARG A CA 1
ATOM 738 C C . ARG A 1 93 ? 6.229 -5.133 -19.935 1.00 90.19 93 ARG A C 1
ATOM 740 O O . ARG A 1 93 ? 7.102 -5.965 -20.170 1.00 90.19 93 ARG A O 1
ATOM 747 N N . LEU A 1 94 ? 6.431 -3.819 -20.049 1.00 91.69 94 LEU A N 1
ATOM 748 C CA . LEU A 1 94 ? 7.736 -3.240 -20.367 1.00 91.69 94 LEU A CA 1
ATOM 749 C C . LEU A 1 94 ? 8.774 -3.619 -19.302 1.00 91.69 94 LEU A C 1
ATOM 751 O O . LEU A 1 94 ? 9.850 -4.102 -19.645 1.00 91.69 94 LEU A O 1
ATOM 755 N N . LEU A 1 95 ? 8.441 -3.469 -18.019 1.00 93.19 95 LEU A N 1
ATOM 756 C CA . LEU A 1 95 ? 9.329 -3.834 -16.911 1.00 93.19 95 LEU A CA 1
ATOM 757 C C . LEU A 1 95 ? 9.605 -5.344 -16.873 1.00 93.19 95 LEU A C 1
ATOM 759 O O . LEU A 1 95 ? 10.758 -5.748 -16.736 1.00 93.19 95 LEU A O 1
ATOM 763 N N . SER A 1 96 ? 8.584 -6.181 -17.073 1.00 92.12 96 SER A N 1
ATOM 764 C CA . SER A 1 96 ? 8.755 -7.636 -17.176 1.00 92.12 96 SER A CA 1
ATOM 765 C C . SER A 1 96 ? 9.637 -8.042 -18.357 1.00 92.12 96 SER A C 1
ATOM 767 O O . SER A 1 96 ? 10.441 -8.960 -18.227 1.00 92.12 96 SER A O 1
ATOM 769 N N . HIS A 1 97 ? 9.523 -7.366 -19.502 1.00 92.50 97 HIS A N 1
ATOM 770 C CA . HIS A 1 97 ? 10.380 -7.620 -20.658 1.00 92.50 97 HIS A CA 1
ATOM 771 C C . HIS A 1 97 ? 11.843 -7.255 -20.375 1.00 92.50 97 HIS A C 1
ATOM 773 O O . HIS A 1 97 ? 12.747 -8.015 -20.727 1.00 92.50 97 HIS A O 1
ATOM 779 N N . LEU A 1 98 ? 12.088 -6.129 -19.700 1.00 94.56 98 LEU A N 1
ATOM 780 C CA . LEU A 1 98 ? 13.439 -5.729 -19.299 1.00 94.56 98 LEU A CA 1
ATOM 781 C C . LEU A 1 98 ? 14.052 -6.724 -18.311 1.00 94.56 98 LEU A C 1
ATOM 783 O O . LEU A 1 98 ? 15.233 -7.037 -18.408 1.00 94.56 98 LEU A O 1
ATOM 787 N N . GLU A 1 99 ? 13.255 -7.252 -17.384 1.00 92.31 99 GLU A N 1
ATOM 788 C CA . GLU A 1 99 ? 13.717 -8.282 -16.454 1.00 92.31 99 GLU A CA 1
ATOM 789 C C . GLU A 1 99 ? 14.017 -9.603 -17.180 1.00 92.31 99 GLU A C 1
ATOM 791 O O . GLU A 1 99 ? 15.077 -10.192 -16.983 1.00 92.31 99 GLU A O 1
ATOM 796 N N . ALA A 1 100 ? 13.135 -10.039 -18.086 1.00 91.44 100 ALA A N 1
ATOM 797 C CA . ALA A 1 100 ? 13.308 -11.272 -18.858 1.00 91.44 100 ALA A CA 1
ATOM 798 C C . ALA A 1 100 ? 14.506 -11.231 -19.825 1.00 91.44 100 ALA A C 1
ATOM 800 O O . ALA A 1 100 ? 15.123 -12.260 -20.087 1.00 91.44 100 ALA A O 1
ATOM 801 N N . SER A 1 101 ? 14.843 -10.051 -20.348 1.00 94.69 101 SER A N 1
ATOM 802 C CA . SER A 1 101 ? 16.010 -9.829 -21.216 1.00 94.69 101 SER A CA 1
ATOM 803 C C . SER A 1 101 ? 17.313 -9.583 -20.446 1.00 94.69 101 SER A C 1
ATOM 805 O O . SER A 1 101 ? 18.364 -9.434 -21.065 1.00 94.69 101 SER A O 1
ATOM 807 N N . GLY A 1 102 ? 17.268 -9.525 -19.110 1.00 93.69 102 GLY A N 1
ATOM 808 C CA . GLY A 1 102 ? 18.430 -9.213 -18.273 1.00 93.69 102 GLY A CA 1
ATOM 809 C C . GLY A 1 102 ? 18.856 -7.740 -18.303 1.00 93.69 102 GLY A C 1
ATOM 810 O O . GLY A 1 102 ? 19.923 -7.401 -17.794 1.00 93.69 102 GLY A O 1
ATOM 811 N N . ALA A 1 103 ? 18.038 -6.851 -18.876 1.00 95.62 103 ALA A N 1
ATOM 812 C CA . ALA A 1 103 ? 18.286 -5.410 -18.911 1.00 95.62 103 ALA A CA 1
ATOM 813 C C . ALA A 1 103 ? 18.047 -4.729 -17.552 1.00 95.62 103 ALA A C 1
ATOM 815 O O . ALA A 1 103 ? 18.617 -3.671 -17.287 1.00 95.62 103 ALA A O 1
ATOM 816 N N . ILE A 1 104 ? 17.220 -5.327 -16.692 1.00 95.25 104 ILE A N 1
ATOM 817 C CA . ILE A 1 104 ? 17.099 -4.986 -15.270 1.00 95.25 104 ILE A CA 1
ATOM 818 C C . ILE A 1 104 ? 17.059 -6.269 -14.442 1.00 95.25 104 ILE A C 1
ATOM 820 O O . ILE A 1 104 ? 16.736 -7.339 -14.956 1.00 95.25 104 ILE A O 1
ATOM 824 N N . LYS A 1 105 ? 17.326 -6.156 -13.141 1.00 92.81 105 LYS A N 1
ATOM 825 C CA . LYS A 1 105 ? 17.221 -7.281 -12.212 1.00 92.81 105 LYS A CA 1
ATOM 826 C C . LYS A 1 105 ? 16.464 -6.871 -10.958 1.00 92.81 105 LYS A C 1
ATOM 828 O O . LYS A 1 105 ? 16.877 -5.946 -10.259 1.00 92.81 105 LYS A O 1
ATOM 833 N N . GLY A 1 106 ? 15.335 -7.537 -10.721 1.00 89.19 106 GLY A N 1
ATOM 834 C CA . GLY A 1 106 ? 14.506 -7.351 -9.537 1.00 89.19 106 GLY A CA 1
ATOM 835 C C . GLY A 1 106 ? 15.030 -8.099 -8.311 1.00 89.19 106 GLY A C 1
ATOM 836 O O . GLY A 1 106 ? 16.150 -8.609 -8.282 1.00 89.19 106 GLY A O 1
ATOM 837 N N . VAL A 1 107 ? 14.189 -8.197 -7.283 1.00 85.56 107 VAL A N 1
ATOM 838 C CA . VAL A 1 107 ? 14.480 -9.009 -6.096 1.00 85.56 107 VAL A CA 1
ATOM 839 C C . VAL A 1 107 ? 14.137 -10.465 -6.396 1.00 85.56 107 VAL A C 1
ATOM 841 O O . VAL A 1 107 ? 12.986 -10.792 -6.682 1.00 85.56 107 VAL A O 1
ATOM 844 N N . SER A 1 108 ? 15.131 -11.345 -6.287 1.00 83.00 108 SER A N 1
ATOM 845 C CA . SER A 1 108 ? 14.948 -12.794 -6.383 1.00 83.00 108 SER A CA 1
ATOM 846 C C . SER A 1 108 ? 14.851 -13.406 -4.988 1.00 83.00 108 SER A C 1
ATOM 848 O O . SER A 1 108 ? 15.747 -13.218 -4.165 1.00 83.00 108 SER A O 1
ATOM 850 N N . LEU A 1 109 ? 13.760 -14.122 -4.698 1.00 73.50 109 LEU A N 1
ATOM 851 C CA . LEU A 1 109 ? 13.627 -14.879 -3.444 1.00 73.50 109 LEU A CA 1
ATOM 852 C C . LEU A 1 109 ? 14.192 -16.298 -3.579 1.00 73.50 109 LEU A C 1
ATOM 854 O O . LEU A 1 109 ? 14.663 -16.845 -2.592 1.00 73.50 109 LEU A O 1
ATOM 858 N N . ASN A 1 110 ? 14.087 -16.879 -4.777 1.00 70.12 110 ASN A N 1
ATOM 859 C CA . ASN A 1 110 ? 14.593 -18.182 -5.220 1.00 70.12 110 ASN A CA 1
ATOM 860 C C . ASN A 1 110 ? 14.596 -18.175 -6.763 1.00 70.12 110 ASN A C 1
ATOM 862 O O . ASN A 1 110 ? 13.885 -17.363 -7.356 1.00 70.12 110 ASN A O 1
ATOM 866 N N . ASN A 1 111 ? 15.270 -19.136 -7.411 1.00 63.97 111 ASN A N 1
ATOM 867 C CA . ASN A 1 111 ? 15.421 -19.213 -8.881 1.00 63.97 111 ASN A CA 1
ATOM 868 C C . ASN A 1 111 ? 14.115 -19.090 -9.701 1.00 63.97 111 ASN A C 1
ATOM 870 O O . ASN A 1 111 ? 14.169 -18.753 -10.878 1.00 63.97 111 ASN A O 1
ATOM 874 N N . ASN A 1 112 ? 12.945 -19.324 -9.092 1.00 69.06 112 ASN A N 1
ATOM 875 C CA . ASN A 1 112 ? 11.645 -19.326 -9.773 1.00 69.06 112 ASN A CA 1
ATOM 876 C C . ASN A 1 112 ? 10.704 -18.180 -9.345 1.00 69.06 112 ASN A C 1
ATOM 878 O O . ASN A 1 112 ? 9.529 -18.182 -9.725 1.00 69.06 112 ASN A O 1
ATOM 882 N N . CYS A 1 113 ? 11.156 -17.236 -8.511 1.00 76.25 113 CYS A N 1
ATOM 883 C CA . CYS A 1 113 ? 10.317 -16.131 -8.047 1.00 76.25 113 CYS A CA 1
ATOM 884 C C . CYS A 1 113 ? 11.116 -14.831 -7.941 1.00 76.25 113 CYS A C 1
ATOM 886 O O . CYS A 1 113 ? 11.759 -14.556 -6.924 1.00 76.25 113 CYS A O 1
ATOM 888 N N . ASN A 1 114 ? 11.030 -14.049 -9.016 1.00 83.06 114 ASN A N 1
ATOM 889 C CA . ASN A 1 114 ? 11.599 -12.715 -9.119 1.00 83.06 114 ASN A CA 1
ATOM 890 C C . ASN A 1 114 ? 10.471 -11.682 -9.113 1.00 83.06 114 ASN A C 1
ATOM 892 O O . ASN A 1 114 ? 9.404 -11.915 -9.687 1.00 83.06 114 ASN A O 1
ATOM 896 N N . ILE A 1 115 ? 10.706 -10.558 -8.442 1.00 86.00 115 ILE A N 1
ATOM 897 C CA . ILE A 1 115 ? 9.805 -9.410 -8.427 1.00 86.00 115 ILE A CA 1
ATOM 898 C C . ILE A 1 115 ? 10.610 -8.178 -8.821 1.00 86.00 115 ILE A C 1
ATOM 900 O O . ILE A 1 115 ? 11.476 -7.737 -8.063 1.00 86.00 115 ILE A O 1
ATOM 904 N N . SER A 1 116 ? 10.273 -7.578 -9.958 1.00 89.56 116 SER A N 1
ATOM 905 C CA . SER A 1 116 ? 10.774 -6.258 -10.354 1.00 89.56 116 SER A CA 1
ATOM 906 C C . SER A 1 116 ? 9.851 -5.119 -9.933 1.00 89.56 116 SER A C 1
ATOM 908 O O . SER A 1 116 ? 10.330 -4.015 -9.686 1.00 89.56 116 SER A O 1
ATOM 910 N N . HIS A 1 117 ? 8.537 -5.340 -9.840 1.00 89.81 117 HIS A N 1
ATOM 911 C CA . HIS A 1 117 ? 7.594 -4.250 -9.597 1.00 89.81 117 HIS A CA 1
ATOM 912 C C . HIS A 1 117 ? 6.261 -4.687 -8.971 1.00 89.81 117 HIS A C 1
ATOM 914 O O . HIS A 1 117 ? 5.822 -5.821 -9.138 1.00 89.81 117 HIS A O 1
ATOM 920 N N . ILE A 1 118 ? 5.610 -3.756 -8.269 1.00 87.44 118 ILE A N 1
ATOM 921 C CA . ILE A 1 118 ? 4.228 -3.839 -7.773 1.00 87.44 118 ILE A CA 1
ATOM 922 C C . ILE A 1 118 ? 3.543 -2.508 -8.105 1.00 87.44 118 ILE A C 1
ATOM 924 O O . ILE A 1 118 ? 4.082 -1.443 -7.799 1.00 87.44 118 ILE A O 1
ATOM 928 N N . LEU A 1 119 ? 2.372 -2.563 -8.742 1.00 86.56 119 LEU A N 1
ATOM 929 C CA . LEU A 1 119 ? 1.628 -1.383 -9.193 1.00 86.56 119 LEU A CA 1
ATOM 930 C C . LEU A 1 119 ? 0.277 -1.317 -8.484 1.00 86.56 119 LEU A C 1
ATOM 932 O O . LEU A 1 119 ? -0.503 -2.267 -8.551 1.00 86.56 119 LEU A O 1
ATOM 936 N N . PHE A 1 120 ? -0.034 -0.173 -7.880 1.00 82.44 120 PHE A N 1
ATOM 937 C CA . PHE A 1 120 ? -1.379 0.136 -7.415 1.00 82.44 120 PHE A CA 1
ATOM 938 C C . PHE A 1 120 ? -1.762 1.549 -7.831 1.00 82.44 120 PHE A C 1
ATOM 940 O O . PHE A 1 120 ? -1.300 2.520 -7.241 1.00 82.44 120 PHE A O 1
ATOM 947 N N . ALA A 1 121 ? -2.633 1.665 -8.834 1.00 81.25 121 ALA A N 1
ATOM 948 C CA . ALA A 1 121 ? -2.921 2.949 -9.464 1.00 81.25 121 ALA A CA 1
ATOM 949 C C . ALA A 1 121 ? -1.612 3.679 -9.847 1.00 81.25 121 ALA A C 1
ATOM 951 O O . ALA A 1 121 ? -0.819 3.169 -10.638 1.00 81.25 121 ALA A O 1
ATOM 952 N N . ASP A 1 122 ? -1.428 4.875 -9.303 1.00 82.94 122 ASP A N 1
ATOM 953 C CA . ASP A 1 122 ? -0.295 5.772 -9.458 1.00 82.94 122 ASP A CA 1
ATOM 954 C C . ASP A 1 122 ? 0.862 5.496 -8.487 1.00 82.94 122 ASP A C 1
ATOM 956 O O . ASP A 1 122 ? 1.967 5.986 -8.723 1.00 82.94 122 ASP A O 1
ATOM 960 N N . ASP A 1 123 ? 0.638 4.673 -7.459 1.00 86.44 123 ASP A N 1
ATOM 961 C CA . ASP A 1 123 ? 1.643 4.254 -6.483 1.00 86.44 123 ASP A CA 1
ATOM 962 C C . ASP A 1 123 ? 2.396 3.008 -6.982 1.00 86.44 123 ASP A C 1
ATOM 964 O O . ASP A 1 123 ? 1.876 1.884 -7.004 1.00 86.44 123 ASP A O 1
ATOM 968 N N . ILE A 1 124 ? 3.664 3.191 -7.347 1.00 89.06 124 ILE A N 1
ATOM 969 C CA . ILE A 1 124 ? 4.521 2.166 -7.943 1.00 89.06 124 ILE A CA 1
ATOM 970 C C . ILE A 1 124 ? 5.666 1.818 -6.991 1.00 89.06 124 ILE A C 1
ATOM 972 O O . ILE A 1 124 ? 6.446 2.672 -6.568 1.00 89.06 124 ILE A O 1
ATOM 976 N N . LEU A 1 125 ? 5.836 0.531 -6.704 1.00 90.44 125 LEU A N 1
ATOM 977 C CA . LEU A 1 125 ? 7.036 0.003 -6.062 1.00 90.44 125 LEU A CA 1
ATOM 978 C C . LEU A 1 125 ? 7.893 -0.703 -7.104 1.00 90.44 125 LEU A C 1
ATOM 980 O O . LEU A 1 125 ? 7.463 -1.687 -7.696 1.00 90.44 125 LEU A O 1
ATOM 984 N N . LEU A 1 126 ? 9.118 -0.222 -7.293 1.00 93.00 126 LEU A N 1
ATOM 985 C CA . LEU A 1 126 ? 10.135 -0.844 -8.134 1.00 93.00 126 LEU A CA 1
ATOM 986 C C . LEU A 1 126 ? 11.226 -1.461 -7.267 1.00 93.00 126 LEU A C 1
ATOM 988 O O . LEU A 1 126 ? 11.780 -0.820 -6.368 1.00 93.00 126 LEU A O 1
ATOM 992 N N . PHE A 1 127 ? 11.570 -2.697 -7.579 1.00 92.00 127 PHE A N 1
ATOM 993 C CA . PHE A 1 127 ? 12.649 -3.456 -6.980 1.00 92.00 127 PHE A CA 1
ATOM 994 C C . PHE A 1 127 ? 13.757 -3.588 -8.014 1.00 92.00 127 PHE A C 1
ATOM 996 O O . PHE A 1 127 ? 13.518 -4.040 -9.131 1.00 92.00 127 PHE A O 1
ATOM 1003 N N . LEU A 1 128 ? 14.957 -3.153 -7.647 1.00 93.00 128 LEU A N 1
ATOM 1004 C CA . LEU A 1 128 ? 16.098 -3.128 -8.547 1.00 93.00 128 LEU A CA 1
ATOM 1005 C C . LEU A 1 128 ? 17.370 -3.422 -7.757 1.00 93.00 128 LEU A C 1
ATOM 1007 O O . LEU A 1 128 ? 17.566 -2.850 -6.683 1.00 93.00 128 LEU A O 1
ATOM 1011 N N . GLU A 1 129 ? 18.211 -4.299 -8.290 1.00 92.38 129 GLU A N 1
ATOM 1012 C CA . GLU A 1 129 ? 19.577 -4.505 -7.812 1.00 92.38 129 GLU A CA 1
ATOM 1013 C C . GLU A 1 129 ? 20.434 -3.260 -8.089 1.00 92.38 129 GLU A C 1
ATOM 1015 O O . GLU A 1 129 ? 20.273 -2.604 -9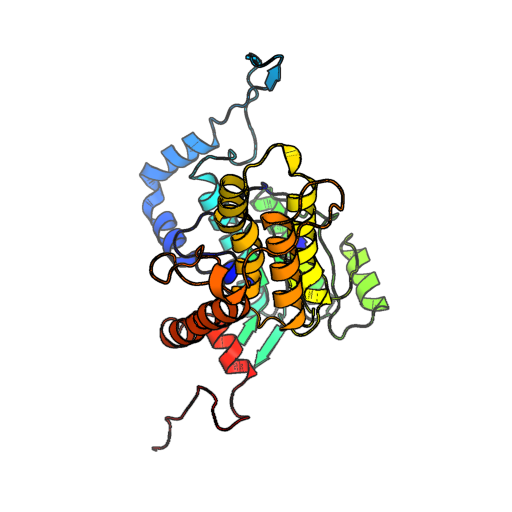.121 1.00 92.38 129 GLU A O 1
ATOM 1020 N N . ASP A 1 130 ? 21.332 -2.915 -7.162 1.00 91.31 130 ASP A N 1
ATOM 1021 C CA . ASP A 1 130 ? 22.215 -1.757 -7.320 1.00 91.31 130 ASP A CA 1
ATOM 1022 C C . ASP A 1 130 ? 23.252 -2.011 -8.418 1.00 91.31 130 ASP A C 1
ATOM 1024 O O . ASP A 1 130 ? 24.241 -2.716 -8.224 1.00 91.31 130 ASP A O 1
ATOM 1028 N N . ASN A 1 131 ? 22.990 -1.443 -9.592 1.00 92.19 131 ASN A N 1
ATOM 1029 C CA . ASN A 1 131 ? 23.874 -1.472 -10.742 1.00 92.19 131 ASN A CA 1
ATOM 1030 C C . ASN A 1 131 ? 23.536 -0.292 -11.664 1.00 92.19 131 ASN A C 1
ATOM 1032 O O . ASN A 1 131 ? 22.372 -0.098 -12.028 1.00 92.19 131 ASN A O 1
ATOM 1036 N N . ASP A 1 132 ? 24.542 0.479 -12.079 1.00 93.56 132 ASP A N 1
ATOM 1037 C CA . ASP A 1 132 ? 24.342 1.651 -12.941 1.00 93.56 132 ASP A CA 1
ATOM 1038 C C . ASP A 1 132 ? 23.729 1.292 -14.303 1.00 93.56 132 ASP A C 1
ATOM 1040 O O . ASP A 1 132 ? 22.908 2.046 -14.826 1.00 93.56 132 ASP A O 1
ATOM 1044 N N . PHE A 1 133 ? 24.051 0.123 -14.865 1.00 95.81 133 PHE A N 1
ATOM 1045 C CA . PHE A 1 133 ? 23.433 -0.366 -16.100 1.00 95.81 133 PHE A CA 1
ATOM 1046 C C . PHE A 1 133 ? 21.923 -0.576 -15.919 1.00 95.81 133 PHE A C 1
ATOM 1048 O O . PHE A 1 133 ? 21.126 -0.068 -16.710 1.00 95.81 133 PHE A O 1
ATOM 1055 N N . PHE A 1 134 ? 21.512 -1.246 -14.838 1.00 95.00 134 PHE A N 1
ATOM 1056 C CA . PHE A 1 134 ? 20.096 -1.483 -14.542 1.00 95.00 134 PHE A CA 1
ATOM 1057 C C . PHE A 1 134 ? 19.346 -0.181 -14.238 1.00 95.00 134 PHE A C 1
ATOM 1059 O O . PHE A 1 134 ? 18.223 0.008 -14.710 1.00 95.00 134 PHE A O 1
ATOM 1066 N N . LEU A 1 135 ? 19.967 0.742 -13.496 1.00 93.50 135 LEU A N 1
ATOM 1067 C CA . LEU A 1 135 ? 19.397 2.059 -13.202 1.00 93.50 135 LEU A CA 1
ATOM 1068 C C . LEU A 1 135 ? 19.181 2.870 -14.487 1.00 93.50 135 LEU A C 1
ATOM 1070 O O . LEU A 1 135 ? 18.106 3.434 -14.686 1.00 93.50 135 LEU A O 1
ATOM 1074 N N . ASN A 1 136 ? 20.156 2.895 -15.395 1.00 95.31 136 ASN A N 1
ATOM 1075 C CA . ASN A 1 136 ? 20.035 3.625 -16.657 1.00 95.31 136 ASN A CA 1
ATOM 1076 C C . ASN A 1 136 ? 18.962 3.032 -17.580 1.00 95.31 136 ASN A C 1
ATOM 1078 O O . ASN A 1 136 ? 18.154 3.778 -18.138 1.00 95.31 136 ASN A O 1
ATOM 1082 N N . ASN A 1 137 ? 18.891 1.703 -17.688 1.00 96.00 137 ASN A N 1
ATOM 1083 C CA . ASN A 1 137 ? 17.855 1.036 -18.478 1.00 96.00 137 ASN A CA 1
ATOM 1084 C C . ASN A 1 137 ? 16.456 1.316 -17.926 1.00 96.00 137 ASN A C 1
ATOM 1086 O O . ASN A 1 137 ? 15.540 1.633 -18.687 1.00 96.00 137 ASN A O 1
ATOM 1090 N N . LEU A 1 138 ? 16.294 1.273 -16.600 1.00 95.19 138 LEU A N 1
ATOM 1091 C CA . LEU A 1 138 ? 15.032 1.617 -15.954 1.00 95.19 138 LEU A CA 1
ATOM 1092 C C . LEU A 1 138 ? 14.643 3.080 -16.219 1.00 95.19 138 LEU A C 1
ATOM 1094 O O . LEU A 1 138 ? 13.487 3.361 -16.534 1.00 95.19 138 LEU A O 1
ATOM 1098 N N . ARG A 1 139 ? 15.601 4.013 -16.135 1.00 93.56 139 ARG A N 1
ATOM 1099 C CA . ARG A 1 139 ? 15.369 5.438 -16.421 1.00 93.56 139 ARG A CA 1
ATOM 1100 C C . ARG A 1 139 ? 14.905 5.644 -17.859 1.00 93.56 139 ARG A C 1
ATOM 1102 O O . ARG A 1 139 ? 13.941 6.372 -18.089 1.00 93.56 139 ARG A O 1
ATOM 1109 N N . MET A 1 140 ? 15.550 4.976 -18.814 1.00 94.69 140 MET A N 1
ATOM 1110 C CA . MET A 1 140 ? 15.161 5.032 -20.222 1.00 94.69 140 MET A CA 1
ATOM 1111 C C . MET A 1 140 ? 13.753 4.470 -20.439 1.00 94.69 140 MET A C 1
ATOM 1113 O O . MET A 1 140 ? 12.934 5.094 -21.110 1.00 94.69 140 MET A O 1
ATOM 1117 N N . ALA A 1 141 ? 13.436 3.329 -19.827 1.00 94.06 141 ALA A N 1
ATOM 1118 C CA . ALA A 1 141 ? 12.119 2.709 -19.925 1.00 94.06 141 ALA A CA 1
ATOM 1119 C C . ALA A 1 141 ? 11.002 3.623 -19.405 1.00 94.06 141 ALA A C 1
ATOM 1121 O O . ALA A 1 141 ? 9.980 3.801 -20.069 1.00 94.06 141 ALA A O 1
ATOM 1122 N N . LEU A 1 142 ? 11.220 4.249 -18.246 1.00 93.19 142 LEU A N 1
ATOM 1123 C CA . LEU A 1 142 ? 10.274 5.196 -17.662 1.00 93.19 142 LEU A CA 1
ATOM 1124 C C . LEU A 1 142 ? 10.138 6.467 -18.506 1.00 93.19 142 LEU A C 1
ATOM 1126 O O . LEU A 1 142 ? 9.025 6.950 -18.693 1.00 93.19 142 LEU A O 1
ATOM 1130 N N . PHE A 1 143 ? 11.233 6.968 -19.079 1.00 92.50 143 PHE A N 1
ATOM 1131 C CA . PHE A 1 143 ? 11.192 8.101 -20.002 1.00 92.50 143 PHE A CA 1
ATOM 1132 C C . PHE A 1 143 ? 10.383 7.785 -21.269 1.00 92.50 143 PHE A C 1
ATOM 1134 O O . PHE A 1 143 ? 9.531 8.575 -21.678 1.00 92.50 143 PHE A O 1
ATOM 1141 N N . LEU A 1 144 ? 10.601 6.615 -21.877 1.00 91.19 144 LEU A N 1
ATOM 1142 C CA . LEU A 1 144 ? 9.827 6.162 -23.036 1.00 91.19 144 LEU A CA 1
ATOM 1143 C C . LEU A 1 144 ? 8.344 6.004 -22.685 1.00 91.19 144 LEU A C 1
ATOM 1145 O O . LEU A 1 144 ? 7.479 6.425 -23.456 1.00 91.19 144 LEU A O 1
ATOM 1149 N N . PHE A 1 145 ? 8.044 5.458 -21.505 1.00 89.19 145 PHE A N 1
ATOM 1150 C CA . PHE A 1 145 ? 6.679 5.363 -21.003 1.00 89.19 145 PHE A CA 1
ATOM 1151 C C . PHE A 1 145 ? 6.035 6.739 -20.793 1.00 89.19 145 PHE A C 1
ATOM 1153 O O . PHE A 1 145 ? 4.892 6.937 -21.203 1.00 89.19 145 PHE A O 1
ATOM 1160 N N . GLU A 1 146 ? 6.752 7.708 -20.219 1.00 89.62 146 GLU A N 1
ATOM 1161 C CA . GLU A 1 146 ? 6.277 9.089 -20.068 1.00 89.62 146 GLU A CA 1
ATOM 1162 C C . GLU A 1 146 ? 5.953 9.714 -21.430 1.00 89.62 146 GLU A C 1
ATOM 1164 O O . GLU A 1 146 ? 4.901 10.335 -21.598 1.00 89.62 146 GLU A O 1
ATOM 1169 N N . LYS A 1 147 ? 6.808 9.511 -22.441 1.00 87.25 147 LYS A N 1
ATOM 1170 C CA . LYS A 1 147 ? 6.556 10.017 -23.800 1.00 87.25 147 LYS A CA 1
ATOM 1171 C C . LYS A 1 147 ? 5.350 9.359 -24.466 1.00 87.25 147 LYS A C 1
ATOM 1173 O O . LYS A 1 147 ? 4.603 10.054 -25.152 1.00 87.25 147 LYS A O 1
ATOM 1178 N N . ALA A 1 148 ? 5.151 8.060 -24.258 1.00 84.38 148 ALA A N 1
ATOM 1179 C CA . ALA A 1 148 ? 4.046 7.314 -24.853 1.00 84.38 148 ALA A CA 1
ATOM 1180 C C . ALA A 1 148 ? 2.697 7.594 -24.166 1.00 84.38 148 ALA A C 1
ATOM 1182 O O . ALA A 1 148 ? 1.680 7.760 -24.836 1.00 84.38 148 ALA A O 1
ATOM 1183 N N . SER A 1 149 ? 2.681 7.647 -22.833 1.00 83.25 149 SER A N 1
ATOM 1184 C CA . SER A 1 149 ? 1.456 7.778 -22.031 1.00 83.25 149 SER A CA 1
ATOM 1185 C C . SER A 1 149 ? 1.078 9.228 -21.720 1.00 83.25 149 SER A C 1
ATOM 1187 O O . SER A 1 149 ? -0.092 9.530 -21.480 1.00 83.25 149 SER A O 1
ATOM 1189 N N . GLY A 1 150 ? 2.058 10.134 -21.696 1.00 83.44 150 GLY A N 1
ATOM 1190 C CA . GLY A 1 150 ? 1.903 11.494 -21.187 1.00 83.44 150 GLY A CA 1
ATOM 1191 C C . GLY A 1 150 ? 1.834 11.595 -19.657 1.00 83.44 150 GLY A C 1
ATOM 1192 O O . GLY A 1 150 ? 1.609 12.699 -19.157 1.00 83.44 150 GLY A O 1
ATOM 1193 N N . LEU A 1 151 ? 2.006 10.486 -18.924 1.00 85.94 151 LEU A N 1
ATOM 1194 C CA . LEU A 1 151 ? 2.131 10.466 -17.464 1.00 85.94 151 LEU A CA 1
ATOM 1195 C C . LEU A 1 151 ? 3.553 10.842 -17.056 1.00 85.94 151 LEU A C 1
ATOM 1197 O O . LEU A 1 151 ? 4.508 10.400 -17.683 1.00 85.94 151 LEU A O 1
ATOM 1201 N N . LYS A 1 152 ? 3.696 11.612 -15.980 1.00 88.00 152 LYS A N 1
ATOM 1202 C CA . LYS A 1 152 ? 5.000 12.026 -15.449 1.00 88.00 152 LYS A CA 1
ATOM 1203 C C . LYS A 1 152 ? 5.275 11.383 -14.105 1.00 88.00 152 LYS A C 1
ATOM 1205 O O . LYS A 1 152 ? 4.340 11.002 -13.415 1.00 88.00 152 LYS A O 1
ATOM 1210 N N . ILE A 1 153 ? 6.537 11.295 -13.707 1.00 89.19 153 ILE A N 1
ATOM 1211 C CA . ILE A 1 153 ? 6.904 10.903 -12.342 1.00 89.19 153 ILE A CA 1
ATOM 1212 C C . ILE A 1 153 ? 6.816 12.132 -11.437 1.00 89.19 153 ILE A C 1
ATOM 1214 O O . ILE A 1 153 ? 7.381 13.181 -11.740 1.00 89.19 153 ILE A O 1
ATOM 1218 N N . ASN A 1 154 ? 6.142 11.997 -10.299 1.00 90.31 154 ASN A N 1
ATOM 1219 C CA . ASN A 1 154 ? 6.141 13.010 -9.259 1.00 90.31 154 ASN A CA 1
ATOM 1220 C C . ASN A 1 154 ? 7.414 12.879 -8.416 1.00 90.31 154 ASN A C 1
ATOM 1222 O O . ASN A 1 154 ? 7.452 12.133 -7.435 1.00 90.31 154 ASN A O 1
ATOM 1226 N N . LEU A 1 155 ? 8.454 13.626 -8.782 1.00 89.31 155 LEU A N 1
ATOM 1227 C CA . LEU A 1 155 ? 9.750 13.586 -8.095 1.00 89.31 155 LEU A CA 1
ATOM 1228 C C . LEU A 1 155 ? 9.644 13.945 -6.604 1.00 89.31 155 LEU A C 1
ATOM 1230 O O . LEU A 1 155 ? 10.319 13.344 -5.778 1.00 89.31 155 LEU A O 1
ATOM 1234 N N . SER A 1 156 ? 8.737 14.861 -6.240 1.00 89.25 156 SER A N 1
ATOM 1235 C CA . SER A 1 156 ? 8.575 15.326 -4.851 1.00 89.25 156 SER A CA 1
ATOM 1236 C C . SER A 1 156 ? 7.988 14.284 -3.895 1.00 89.25 156 SER A C 1
ATOM 1238 O O . SER A 1 156 ? 8.132 14.412 -2.680 1.00 89.25 156 SER A O 1
ATOM 1240 N N . LYS A 1 157 ? 7.304 13.271 -4.433 1.00 87.62 157 LYS A N 1
ATOM 1241 C CA . LYS A 1 157 ? 6.700 12.185 -3.650 1.00 87.62 157 LYS A CA 1
ATOM 1242 C C . LYS A 1 157 ? 7.358 10.830 -3.897 1.00 87.62 157 LYS A C 1
ATOM 1244 O O . LYS A 1 157 ? 7.138 9.891 -3.136 1.00 87.62 157 LYS A O 1
ATOM 1249 N N . SER A 1 158 ? 8.166 10.743 -4.946 1.00 91.94 158 SER A N 1
ATOM 1250 C CA . SER A 1 158 ? 8.977 9.576 -5.254 1.00 91.94 158 SER A CA 1
ATOM 1251 C C . SER A 1 158 ? 10.211 9.537 -4.357 1.00 91.94 158 SER A C 1
ATOM 1253 O O . SER A 1 158 ? 10.768 10.566 -3.983 1.00 91.94 158 SER A O 1
ATOM 1255 N N . ALA A 1 159 ? 10.638 8.331 -4.007 1.00 93.31 159 ALA A N 1
ATOM 1256 C CA . ALA A 1 159 ? 11.655 8.086 -3.003 1.00 93.31 159 ALA A CA 1
ATOM 1257 C C . ALA A 1 159 ? 12.530 6.877 -3.353 1.00 93.31 159 ALA A C 1
ATOM 1259 O O . ALA A 1 159 ? 12.041 5.803 -3.714 1.00 93.31 159 ALA A O 1
ATOM 1260 N N . LEU A 1 160 ? 13.838 6.995 -3.145 1.00 94.25 160 LEU A N 1
ATOM 1261 C CA . LEU A 1 160 ? 14.752 5.860 -3.125 1.00 94.25 160 LEU A CA 1
ATOM 1262 C C . LEU A 1 160 ? 14.893 5.350 -1.691 1.00 94.25 160 LEU A C 1
ATOM 1264 O O . LEU A 1 160 ? 15.151 6.119 -0.770 1.00 94.25 160 LEU A O 1
ATOM 1268 N N . VAL A 1 161 ? 14.736 4.041 -1.507 1.00 93.06 161 VAL A N 1
ATOM 1269 C CA . VAL A 1 161 ? 14.927 3.381 -0.213 1.00 93.06 161 VAL A CA 1
ATOM 1270 C C . VAL A 1 161 ? 15.962 2.275 -0.402 1.00 93.06 161 VAL A C 1
ATOM 1272 O O . VAL A 1 161 ? 15.673 1.327 -1.139 1.00 93.06 161 VAL A O 1
ATOM 1275 N N . PRO A 1 162 ? 17.157 2.386 0.204 1.00 92.00 162 PRO A N 1
ATOM 1276 C CA . PRO A 1 162 ? 18.182 1.366 0.079 1.00 92.00 162 PRO A CA 1
ATOM 1277 C C . PRO A 1 162 ? 17.851 0.149 0.942 1.00 92.00 162 PRO A C 1
ATOM 1279 O O . PRO A 1 162 ? 17.397 0.270 2.081 1.00 92.00 162 PRO A O 1
ATOM 1282 N N . VAL A 1 163 ? 18.128 -1.035 0.401 1.00 89.06 163 VAL A N 1
ATOM 1283 C CA . VAL A 1 163 ? 18.065 -2.314 1.113 1.00 89.06 163 VAL A CA 1
ATOM 1284 C C . VAL A 1 163 ? 19.399 -3.004 0.880 1.00 89.06 163 VAL A C 1
ATOM 1286 O O . VAL A 1 163 ? 19.723 -3.312 -0.259 1.00 89.06 163 VAL A O 1
ATOM 1289 N N . ASN A 1 164 ? 20.180 -3.216 1.941 1.00 88.44 164 ASN A N 1
ATOM 1290 C CA . ASN A 1 164 ? 21.536 -3.783 1.868 1.00 88.44 164 ASN A CA 1
ATOM 1291 C C . ASN A 1 164 ? 22.518 -3.001 0.965 1.00 88.44 164 ASN A C 1
ATOM 1293 O O . ASN A 1 164 ? 23.475 -3.574 0.455 1.00 88.44 164 ASN A O 1
ATOM 1297 N N . VAL A 1 165 ? 22.305 -1.694 0.792 1.00 89.81 165 VAL A N 1
ATOM 1298 C CA . VAL A 1 165 ? 23.190 -0.782 0.046 1.00 89.81 165 VAL A CA 1
ATOM 1299 C C . VAL A 1 165 ? 23.682 0.310 0.994 1.00 89.81 165 VAL A C 1
ATOM 1301 O O . VAL A 1 165 ? 22.957 0.712 1.910 1.00 89.81 165 VAL A O 1
ATOM 1304 N N . SER A 1 166 ? 24.914 0.790 0.799 1.00 92.88 166 SER A N 1
ATOM 1305 C CA . SER A 1 166 ? 25.469 1.866 1.623 1.00 92.88 166 SER A CA 1
A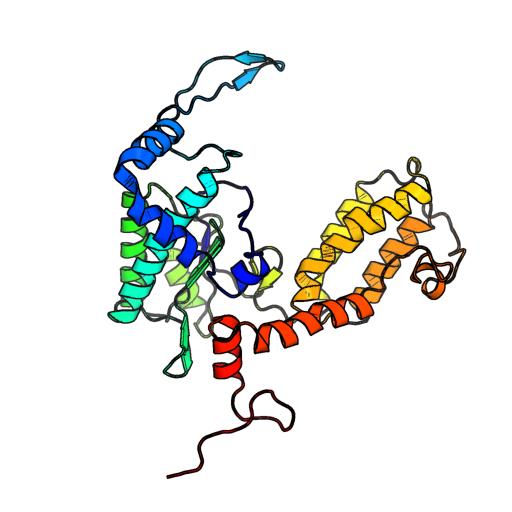TOM 1306 C C . SER A 1 166 ? 24.670 3.163 1.446 1.00 92.88 166 SER A C 1
ATOM 1308 O O . SER A 1 166 ? 24.183 3.483 0.360 1.00 92.88 166 SER A O 1
ATOM 1310 N N . LEU A 1 167 ? 24.533 3.943 2.521 1.00 92.00 167 LEU A N 1
ATOM 1311 C CA . LEU A 1 167 ? 23.758 5.186 2.475 1.00 92.00 167 LEU A CA 1
ATOM 1312 C C . LEU A 1 167 ? 24.360 6.212 1.500 1.00 92.00 167 LEU A C 1
ATOM 1314 O O . LEU A 1 167 ? 23.616 6.981 0.897 1.00 92.00 167 LEU A O 1
ATOM 1318 N N . ASN A 1 168 ? 25.685 6.218 1.332 1.00 94.88 168 ASN A N 1
ATOM 1319 C CA . ASN A 1 168 ? 26.368 7.120 0.402 1.00 94.88 168 ASN A CA 1
ATOM 1320 C C . ASN A 1 168 ? 25.987 6.793 -1.045 1.00 94.88 168 ASN A C 1
ATOM 1322 O O . ASN A 1 168 ? 25.470 7.661 -1.743 1.00 94.88 168 ASN A O 1
ATOM 1326 N N . ARG A 1 169 ? 26.096 5.515 -1.432 1.00 93.25 169 ARG A N 1
ATOM 1327 C CA . ARG A 1 169 ? 25.670 5.031 -2.749 1.00 93.25 169 ARG A CA 1
ATOM 1328 C C . ARG A 1 169 ? 24.187 5.305 -3.002 1.00 93.25 169 ARG A C 1
ATOM 1330 O O . ARG A 1 169 ? 23.810 5.795 -4.058 1.00 93.25 169 ARG A O 1
ATOM 1337 N N . ALA A 1 170 ? 23.338 5.075 -2.002 1.00 92.81 170 ALA A N 1
ATOM 1338 C CA . ALA A 1 170 ? 21.909 5.359 -2.103 1.00 92.81 170 ALA A CA 1
ATOM 1339 C C . ALA A 1 170 ? 21.609 6.846 -2.361 1.00 92.81 170 ALA A C 1
ATOM 1341 O O . ALA A 1 170 ? 20.736 7.162 -3.169 1.00 92.81 170 ALA A O 1
ATOM 1342 N N . LYS A 1 171 ? 22.332 7.757 -1.696 1.00 94.56 171 LYS A N 1
ATOM 1343 C CA . LYS A 1 171 ? 22.203 9.208 -1.899 1.00 94.56 171 LYS A CA 1
ATOM 1344 C C . LYS A 1 171 ? 22.691 9.643 -3.277 1.00 94.56 171 LYS A C 1
ATOM 1346 O O . LYS A 1 171 ? 22.039 10.480 -3.891 1.00 94.56 171 LYS A O 1
ATOM 1351 N N . GLU A 1 172 ? 23.783 9.065 -3.769 1.00 94.69 172 GLU A N 1
ATOM 1352 C CA . GLU A 1 172 ? 24.275 9.300 -5.133 1.00 94.69 172 GLU A CA 1
ATOM 1353 C C . GLU A 1 172 ? 23.231 8.874 -6.171 1.00 94.69 172 GLU A C 1
ATOM 1355 O O . GLU A 1 172 ? 22.851 9.671 -7.029 1.00 94.69 172 GLU A O 1
ATOM 1360 N N . CYS A 1 173 ? 22.679 7.662 -6.043 1.00 93.12 173 CYS A N 1
ATOM 1361 C CA . CYS A 1 173 ? 21.609 7.191 -6.920 1.00 93.12 173 CYS A CA 1
ATOM 1362 C C . CYS A 1 173 ? 20.359 8.075 -6.819 1.00 93.12 173 CYS A C 1
ATOM 1364 O O . CYS A 1 173 ? 19.765 8.415 -7.836 1.00 93.12 173 CYS A O 1
ATOM 1366 N N . ALA A 1 174 ? 19.955 8.471 -5.610 1.00 93.31 174 ALA A N 1
ATOM 1367 C CA . ALA A 1 174 ? 18.796 9.336 -5.412 1.00 93.31 174 ALA A CA 1
ATOM 1368 C C . ALA A 1 174 ? 18.997 10.709 -6.077 1.00 93.31 174 ALA A C 1
ATOM 1370 O O . ALA A 1 174 ? 18.100 11.188 -6.766 1.00 93.31 174 ALA A O 1
ATOM 1371 N N . SER A 1 175 ? 20.200 11.282 -5.955 1.00 93.75 175 SER A N 1
ATOM 1372 C CA . SER A 1 175 ? 20.585 12.523 -6.632 1.00 93.75 175 SER A CA 1
ATOM 1373 C C . SER A 1 175 ? 20.588 12.379 -8.151 1.00 93.75 175 SER A C 1
ATOM 1375 O O . SER A 1 175 ? 20.156 13.293 -8.836 1.00 93.75 175 SER A O 1
ATOM 1377 N N . PHE A 1 176 ? 21.049 11.250 -8.694 1.00 91.12 176 PHE A N 1
ATOM 1378 C CA . PHE A 1 176 ? 21.031 11.011 -10.141 1.00 91.12 176 PHE A CA 1
ATOM 1379 C C . PHE A 1 176 ? 19.604 10.964 -10.715 1.00 91.12 176 PHE A C 1
ATOM 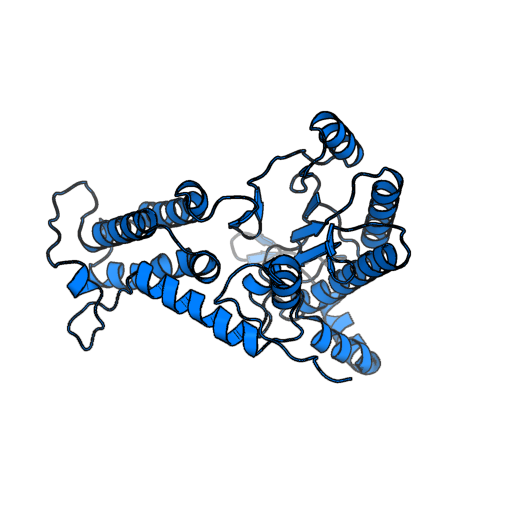1381 O O . PHE A 1 176 ? 19.381 11.318 -11.875 1.00 91.12 176 PHE A O 1
ATOM 1388 N N . TRP A 1 177 ? 18.646 10.515 -9.904 1.00 90.56 177 TRP A N 1
ATOM 1389 C CA . TRP A 1 177 ? 17.229 10.406 -10.248 1.00 90.56 177 TRP A CA 1
ATOM 1390 C C . TRP A 1 177 ? 16.389 11.623 -9.838 1.00 90.56 177 TRP A C 1
ATOM 1392 O O . TRP A 1 177 ? 15.185 11.613 -10.084 1.00 90.56 177 TRP A O 1
ATOM 1402 N N . ASP A 1 178 ? 16.991 12.641 -9.216 1.00 93.12 178 ASP A N 1
ATOM 1403 C CA . ASP A 1 178 ? 16.299 13.814 -8.666 1.00 93.12 178 ASP A CA 1
ATOM 1404 C C . ASP A 1 178 ? 15.156 13.457 -7.687 1.00 93.12 178 ASP A C 1
ATOM 1406 O O . ASP A 1 178 ? 14.131 14.138 -7.620 1.00 93.12 178 ASP A O 1
ATOM 1410 N N . ILE A 1 179 ? 15.321 12.376 -6.912 1.00 93.06 179 ILE A N 1
ATOM 1411 C CA . ILE A 1 179 ? 14.351 11.912 -5.903 1.00 93.06 179 ILE A CA 1
ATOM 1412 C C . ILE A 1 179 ? 14.953 11.918 -4.498 1.00 93.06 179 ILE A C 1
ATOM 1414 O O . ILE A 1 179 ? 16.169 11.879 -4.312 1.00 93.06 179 ILE A O 1
ATOM 1418 N N . SER A 1 180 ? 14.101 11.940 -3.473 1.00 93.06 180 SER A N 1
ATOM 1419 C CA . SER A 1 180 ? 14.566 11.907 -2.087 1.00 93.06 180 SER A CA 1
ATOM 1420 C C . SER A 1 180 ? 15.069 10.516 -1.685 1.00 93.06 180 SER A C 1
ATOM 1422 O O . SER A 1 180 ? 14.506 9.488 -2.063 1.00 93.06 180 SER A O 1
ATOM 1424 N N . CYS A 1 181 ? 16.122 10.462 -0.867 1.00 93.69 181 CYS A N 1
ATOM 1425 C CA . CYS A 1 181 ? 16.568 9.221 -0.233 1.00 93.69 181 CYS A CA 1
ATOM 1426 C C . CYS A 1 181 ? 15.905 9.079 1.144 1.00 93.69 181 CYS A C 1
ATOM 1428 O O . CYS A 1 181 ? 16.072 9.935 2.013 1.00 93.69 181 CYS A O 1
ATOM 1430 N N . HIS A 1 182 ? 15.196 7.976 1.362 1.00 92.50 182 HIS A N 1
ATOM 1431 C CA . HIS A 1 182 ? 14.528 7.646 2.619 1.00 92.50 182 HIS A CA 1
ATOM 1432 C C . HIS A 1 182 ? 15.019 6.307 3.176 1.00 92.50 182 HIS A C 1
ATOM 1434 O O . HIS A 1 182 ? 15.681 5.532 2.494 1.00 92.50 182 HIS A O 1
ATOM 1440 N N . SER A 1 183 ? 14.681 6.024 4.431 1.00 89.56 183 SER A N 1
ATOM 1441 C CA . SER A 1 183 ? 14.890 4.726 5.070 1.00 89.56 183 SER A CA 1
ATOM 1442 C C . SER A 1 183 ? 13.549 4.074 5.407 1.00 89.56 183 SER A C 1
ATOM 1444 O O . SER A 1 183 ? 12.520 4.743 5.518 1.00 89.56 183 SER A O 1
ATOM 1446 N N . LEU A 1 184 ? 13.552 2.750 5.570 1.00 88.12 184 LEU A N 1
ATOM 1447 C CA . LEU A 1 184 ? 12.410 2.053 6.157 1.00 88.12 184 LEU A CA 1
ATOM 1448 C C . LEU A 1 184 ? 12.316 2.384 7.659 1.00 88.12 184 LEU A C 1
ATOM 1450 O O . LEU A 1 184 ? 13.353 2.492 8.319 1.00 88.12 184 LEU A O 1
ATOM 1454 N N . PRO A 1 185 ? 11.102 2.484 8.229 1.00 87.56 185 PRO A N 1
ATOM 1455 C CA . PRO A 1 185 ? 9.806 2.241 7.594 1.00 87.56 185 PRO A CA 1
ATOM 1456 C C . PRO A 1 185 ? 9.228 3.453 6.838 1.00 87.56 185 PRO A C 1
ATOM 1458 O O . PRO A 1 185 ? 9.300 4.581 7.315 1.00 87.56 185 PRO A O 1
ATOM 1461 N N . LEU A 1 186 ? 8.570 3.202 5.699 1.00 85.75 186 LEU A N 1
ATOM 1462 C CA . LEU A 1 186 ? 7.930 4.226 4.852 1.00 85.75 186 LEU A CA 1
ATOM 1463 C C . LEU A 1 186 ? 6.434 3.929 4.665 1.00 85.75 186 LEU A C 1
ATOM 1465 O O . LEU A 1 186 ? 6.031 2.773 4.605 1.00 85.75 186 LEU A O 1
ATOM 1469 N N . SER A 1 187 ? 5.584 4.955 4.588 1.00 84.62 187 SER A N 1
ATOM 1470 C CA . SER A 1 187 ? 4.140 4.767 4.393 1.00 84.62 187 SER A CA 1
ATOM 1471 C C . SER A 1 187 ? 3.814 4.425 2.935 1.00 84.62 187 SER A C 1
ATOM 1473 O O . SER A 1 187 ? 3.912 5.292 2.078 1.00 84.62 187 SER A O 1
ATOM 1475 N N . TYR A 1 188 ? 3.331 3.209 2.680 1.00 83.94 188 TYR A N 1
ATOM 1476 C CA . TYR A 1 188 ? 2.822 2.746 1.385 1.00 83.94 188 TYR A CA 1
ATOM 1477 C C . TYR A 1 188 ? 1.361 2.305 1.526 1.00 83.94 188 TYR A C 1
ATOM 1479 O O . TYR A 1 188 ? 1.038 1.514 2.415 1.00 83.94 188 TYR A O 1
ATOM 1487 N N . LEU A 1 189 ? 0.453 2.854 0.710 1.00 82.88 189 LEU A N 1
ATOM 1488 C CA . LEU A 1 189 ? -0.997 2.587 0.784 1.00 82.88 189 LEU A CA 1
ATOM 1489 C C . LEU A 1 189 ? -1.579 2.740 2.204 1.00 82.88 189 LEU A C 1
ATOM 1491 O O . LEU A 1 189 ? -2.502 2.043 2.627 1.00 82.88 189 LEU A O 1
ATOM 1495 N N . GLY A 1 190 ? -1.007 3.668 2.974 1.00 83.75 190 GLY A N 1
ATOM 1496 C CA . GLY A 1 190 ? -1.386 3.938 4.355 1.00 83.75 190 GLY A CA 1
ATOM 1497 C C . GLY A 1 190 ? -0.885 2.927 5.390 1.00 83.75 190 GLY A C 1
ATOM 1498 O O . GLY A 1 190 ? -1.333 3.030 6.531 1.00 83.75 190 GLY A O 1
ATOM 1499 N N . VAL A 1 191 ? 0.016 2.003 5.034 1.00 86.69 191 VAL A N 1
ATOM 1500 C CA . VAL A 1 191 ? 0.697 1.045 5.928 1.00 86.69 191 VAL A CA 1
ATOM 1501 C C . VAL A 1 191 ? 2.192 1.378 6.011 1.00 86.69 191 VAL A C 1
ATOM 1503 O O . VAL A 1 191 ? 2.798 1.657 4.980 1.00 86.69 191 VAL A O 1
ATOM 1506 N N . PRO A 1 192 ? 2.831 1.322 7.193 1.00 87.88 192 PRO A N 1
ATOM 1507 C CA . PRO A 1 192 ? 4.280 1.475 7.296 1.00 87.88 192 PRO A CA 1
ATOM 1508 C C . PRO A 1 192 ? 5.014 0.221 6.785 1.00 87.88 192 PRO A C 1
ATOM 1510 O O . PRO A 1 192 ? 5.194 -0.762 7.506 1.00 87.88 192 PRO A O 1
ATOM 1513 N N . LEU A 1 193 ? 5.449 0.267 5.527 1.00 86.25 193 LEU A N 1
ATOM 1514 C CA . LEU A 1 193 ? 6.287 -0.732 4.870 1.00 86.25 193 LEU A CA 1
ATOM 1515 C C . LEU A 1 193 ? 7.610 -0.891 5.630 1.00 86.25 193 LEU A C 1
ATOM 1517 O O . LEU A 1 193 ? 8.233 0.100 6.000 1.00 86.25 193 LEU A O 1
ATOM 1521 N N . GLY A 1 194 ? 8.043 -2.131 5.870 1.00 83.88 194 GLY A N 1
ATOM 1522 C CA . GLY A 1 194 ? 9.270 -2.427 6.623 1.00 83.88 194 GLY A CA 1
ATOM 1523 C C . GLY A 1 194 ? 9.158 -2.225 8.139 1.00 83.88 194 GLY A C 1
ATOM 1524 O O . GLY A 1 194 ? 10.121 -2.469 8.860 1.00 83.88 194 GLY A O 1
ATOM 1525 N N . GLY A 1 195 ? 7.997 -1.801 8.649 1.00 87.69 195 GLY A N 1
ATOM 1526 C CA . GLY A 1 195 ? 7.756 -1.700 10.085 1.00 87.69 195 GLY A CA 1
ATOM 1527 C C . GLY A 1 195 ? 7.446 -3.059 10.721 1.00 87.69 195 GLY A C 1
ATOM 1528 O O . GLY A 1 195 ? 6.941 -3.966 10.065 1.00 87.69 195 GLY A O 1
ATOM 1529 N N . ASN A 1 196 ? 7.708 -3.196 12.025 1.00 89.44 196 ASN A N 1
ATOM 1530 C CA . ASN A 1 196 ? 7.400 -4.412 12.781 1.00 89.44 196 ASN A CA 1
ATOM 1531 C C . ASN A 1 196 ? 5.928 -4.416 13.246 1.00 89.44 196 ASN A C 1
ATOM 1533 O O . ASN A 1 196 ? 5.603 -3.651 14.163 1.00 89.44 196 ASN A O 1
ATOM 1537 N N . PRO A 1 197 ? 5.055 -5.308 12.737 1.00 88.56 197 PRO A N 1
ATOM 1538 C CA . PRO A 1 197 ? 3.638 -5.320 13.105 1.00 88.56 197 PRO A CA 1
ATOM 1539 C C . PRO A 1 197 ? 3.369 -5.686 14.570 1.00 88.56 197 PRO A C 1
ATOM 1541 O O . PRO A 1 197 ? 2.309 -5.361 15.101 1.00 88.56 197 PRO A O 1
ATOM 1544 N N . LYS A 1 198 ? 4.334 -6.318 15.254 1.00 89.69 198 LYS A N 1
ATOM 1545 C CA . LYS A 1 198 ? 4.254 -6.601 16.697 1.00 89.69 198 LYS A CA 1
ATOM 1546 C C . LYS A 1 198 ? 4.526 -5.361 17.558 1.00 89.69 198 LYS A C 1
ATOM 1548 O O . LYS A 1 198 ? 4.260 -5.380 18.757 1.00 89.69 198 LYS A O 1
ATOM 1553 N N . SER A 1 199 ? 5.069 -4.290 16.979 1.00 92.12 199 SER A N 1
ATOM 1554 C CA . SER A 1 199 ? 5.330 -3.036 17.690 1.00 92.12 199 SER A CA 1
ATOM 1555 C C . SER A 1 199 ? 4.091 -2.140 17.717 1.00 92.12 199 SER A C 1
ATOM 1557 O O . SER A 1 199 ? 3.359 -2.061 16.735 1.00 92.12 199 SER A O 1
ATOM 1559 N N . ASN A 1 200 ? 3.881 -1.390 18.804 1.00 89.81 200 ASN A N 1
ATOM 1560 C CA . ASN A 1 200 ? 2.813 -0.380 18.851 1.00 89.81 200 ASN A CA 1
ATOM 1561 C C . ASN A 1 200 ? 3.060 0.770 17.851 1.00 89.81 200 ASN A C 1
ATOM 1563 O O . ASN A 1 200 ? 2.106 1.334 17.325 1.00 89.81 200 ASN A O 1
ATOM 1567 N N . LEU A 1 201 ? 4.327 1.092 17.547 1.00 91.25 201 LEU A N 1
ATOM 1568 C CA . LEU A 1 201 ? 4.695 2.153 16.599 1.00 91.25 201 LEU A CA 1
ATOM 1569 C C . LEU A 1 201 ? 4.130 1.912 15.193 1.00 91.25 201 LEU A C 1
ATOM 1571 O O . LEU A 1 201 ? 3.672 2.855 14.556 1.00 91.25 201 LEU A O 1
ATOM 1575 N N . PHE A 1 202 ? 4.092 0.655 14.743 1.00 91.94 202 PHE A N 1
ATOM 1576 C CA . PHE A 1 202 ? 3.519 0.268 13.450 1.00 91.94 202 PHE A CA 1
ATOM 1577 C C . PHE A 1 202 ? 2.037 0.644 13.300 1.00 91.94 202 PHE A C 1
ATOM 1579 O O . PHE A 1 202 ? 1.576 0.916 12.196 1.00 91.94 202 PHE A O 1
ATOM 1586 N N . TRP A 1 203 ? 1.291 0.676 14.404 1.00 93.44 203 TRP A N 1
ATOM 1587 C CA . TRP A 1 203 ? -0.151 0.934 14.411 1.00 93.44 203 TRP A CA 1
ATOM 1588 C C . TRP A 1 203 ? -0.511 2.390 14.706 1.00 93.44 203 TRP A C 1
ATOM 1590 O O . TRP A 1 203 ? -1.690 2.751 14.698 1.00 93.44 203 TRP A O 1
ATOM 1600 N N . ARG A 1 204 ? 0.491 3.244 14.943 1.00 92.38 204 ARG A N 1
ATOM 1601 C CA . ARG A 1 204 ? 0.287 4.655 15.285 1.00 92.38 204 ARG A CA 1
ATOM 1602 C C . ARG A 1 204 ? -0.496 5.401 14.206 1.00 92.38 204 ARG A C 1
ATOM 1604 O O . ARG A 1 204 ? -1.387 6.180 14.512 1.00 92.38 204 ARG A O 1
ATOM 1611 N N . ASN A 1 205 ? -0.256 5.065 12.940 1.00 91.88 205 ASN A N 1
ATOM 1612 C CA . ASN A 1 205 ? -0.997 5.585 11.791 1.00 91.88 205 ASN A CA 1
ATOM 1613 C C . ASN A 1 205 ? -2.524 5.344 11.879 1.00 91.88 205 ASN A C 1
ATOM 1615 O O . ASN A 1 205 ? -3.303 6.163 11.387 1.00 91.88 205 ASN A O 1
ATOM 1619 N N . VAL A 1 206 ? -2.968 4.235 12.482 1.00 93.19 206 VAL A N 1
ATOM 1620 C CA . VAL A 1 206 ? -4.388 3.920 12.717 1.00 93.19 206 VAL A CA 1
ATOM 1621 C C . VAL A 1 206 ? -4.904 4.662 13.936 1.00 93.19 206 VAL A C 1
ATOM 1623 O O . VAL A 1 206 ? -5.974 5.271 13.874 1.00 93.19 206 VAL A O 1
ATOM 1626 N N . GLU A 1 207 ? -4.147 4.619 15.034 1.00 92.81 207 GLU A N 1
ATOM 1627 C CA . GLU A 1 207 ? -4.509 5.300 16.277 1.00 92.81 207 GLU A CA 1
ATOM 1628 C C . GLU A 1 207 ? -4.701 6.803 16.030 1.00 92.81 207 GLU A C 1
ATOM 1630 O O . GLU A 1 207 ? -5.748 7.347 16.382 1.00 92.81 207 GLU A O 1
ATOM 1635 N N . ASP A 1 208 ? -3.781 7.450 15.314 1.00 93.00 208 ASP A N 1
ATOM 1636 C CA . ASP A 1 208 ? -3.844 8.875 14.982 1.00 93.00 208 ASP A CA 1
ATOM 1637 C C . ASP A 1 208 ? -5.054 9.211 14.099 1.00 93.00 208 ASP A C 1
ATOM 1639 O O . ASP A 1 208 ? -5.724 10.224 14.314 1.00 93.00 208 ASP A O 1
ATOM 1643 N N . LYS A 1 209 ? -5.408 8.348 13.134 1.00 92.44 209 LYS A N 1
ATOM 1644 C CA . LYS A 1 209 ? -6.625 8.520 12.315 1.00 92.44 209 LYS A CA 1
ATOM 1645 C C . LYS A 1 209 ? -7.891 8.456 13.171 1.00 92.44 209 LYS A C 1
ATOM 1647 O O . LYS A 1 209 ? -8.803 9.262 12.968 1.00 92.44 209 LYS A O 1
ATOM 1652 N N . ILE A 1 210 ? -7.945 7.524 14.123 1.00 92.62 210 ILE A N 1
ATOM 1653 C CA . ILE A 1 210 ? -9.062 7.386 15.065 1.00 92.62 210 ILE A CA 1
ATOM 1654 C C . ILE A 1 210 ? -9.136 8.617 15.973 1.00 92.62 210 ILE A C 1
ATOM 1656 O O . ILE A 1 210 ? -10.204 9.215 16.084 1.00 92.62 210 ILE A O 1
ATOM 1660 N N . GLN A 1 211 ? -8.014 9.046 16.557 1.00 91.25 211 GLN A N 1
ATOM 1661 C CA . GLN A 1 211 ? -7.964 10.237 17.411 1.00 91.25 211 GLN A CA 1
ATOM 1662 C C . GLN A 1 211 ? -8.366 11.500 16.650 1.00 91.25 211 GLN A C 1
ATOM 1664 O O . GLN A 1 211 ? -9.175 12.281 17.138 1.00 91.25 211 GLN A O 1
ATOM 1669 N N . LYS A 1 212 ? -7.896 11.675 15.411 1.00 91.62 212 LYS A N 1
ATOM 1670 C CA . LYS A 1 212 ? -8.284 12.810 14.565 1.00 91.62 212 LYS A CA 1
ATOM 1671 C C . LYS A 1 212 ? -9.792 12.841 14.301 1.00 91.62 212 LYS A C 1
ATOM 1673 O O . LYS A 1 212 ? -10.397 13.908 14.350 1.00 91.62 212 LYS A O 1
ATOM 1678 N N . LYS A 1 213 ? -10.422 11.687 14.043 1.00 90.19 213 LYS A N 1
ATOM 1679 C CA . LYS A 1 213 ? -11.887 11.597 13.882 1.00 90.19 213 LYS A CA 1
ATOM 1680 C C . LYS A 1 213 ? -12.621 11.935 15.176 1.00 90.19 213 LYS A C 1
ATOM 1682 O O . LYS A 1 213 ? -13.565 12.716 15.132 1.00 90.19 213 LYS A O 1
ATOM 1687 N N . LEU A 1 214 ? -12.158 11.391 16.299 1.00 88.25 214 LEU A N 1
ATOM 1688 C CA . LEU A 1 214 ? -12.720 11.656 17.620 1.00 88.25 214 LEU A CA 1
ATOM 1689 C C . LEU A 1 214 ? -12.641 13.147 17.978 1.00 88.25 214 LEU A C 1
ATOM 1691 O O . LEU A 1 214 ? -13.652 13.734 18.347 1.00 88.25 214 LEU A O 1
ATOM 1695 N N . ASN A 1 215 ? -11.484 13.782 17.786 1.00 85.81 215 ASN A N 1
ATOM 1696 C CA . ASN A 1 215 ? -11.275 15.204 18.074 1.00 85.81 215 ASN A CA 1
ATOM 1697 C C . ASN A 1 215 ? -12.139 16.124 17.202 1.00 85.81 215 ASN A C 1
ATOM 1699 O O . ASN A 1 215 ? -12.573 17.177 17.660 1.00 85.81 215 ASN A O 1
ATOM 1703 N N . ASN A 1 216 ? -12.422 15.721 15.961 1.00 85.38 216 ASN A N 1
ATOM 1704 C CA . ASN A 1 216 ? -13.270 16.492 15.054 1.00 85.38 216 ASN A CA 1
ATOM 1705 C C . ASN A 1 216 ? -14.765 16.407 15.403 1.00 85.38 216 ASN A C 1
ATOM 1707 O O . ASN A 1 216 ? -15.551 17.232 14.933 1.00 85.38 216 ASN A O 1
ATOM 1711 N N . TRP A 1 217 ? -15.192 15.418 16.188 1.00 84.81 217 TRP A N 1
ATOM 1712 C CA . TRP A 1 217 ? -16.591 15.281 16.571 1.00 84.81 217 TRP A CA 1
ATOM 1713 C C . TRP A 1 217 ? -16.896 16.083 17.830 1.00 84.81 217 TRP A C 1
ATOM 1715 O O . TRP A 1 217 ? -16.361 15.833 18.907 1.00 84.81 217 TRP A O 1
ATOM 1725 N N . LYS A 1 218 ? -17.832 17.029 17.711 1.00 68.06 218 LYS A N 1
ATOM 1726 C CA . LYS A 1 218 ? -18.344 17.806 18.844 1.00 68.06 218 LYS A CA 1
ATOM 1727 C C . LYS A 1 218 ? -19.177 16.903 19.760 1.00 68.06 218 LYS A C 1
ATOM 1729 O O . LYS A 1 218 ? -20.391 16.800 19.610 1.00 68.06 218 LYS A O 1
ATOM 1734 N N . TYR A 1 219 ? -18.519 16.251 20.722 1.00 68.44 219 TYR A N 1
ATOM 1735 C CA . TYR A 1 219 ? -19.109 15.268 21.645 1.00 68.44 219 TYR A CA 1
ATOM 1736 C C . TYR A 1 219 ? -20.409 15.736 22.322 1.00 68.44 219 TYR A C 1
ATOM 1738 O O . TYR A 1 219 ? -21.281 14.912 22.601 1.00 68.44 219 TYR A O 1
ATOM 1746 N N . VAL A 1 220 ? -20.541 17.040 22.591 1.00 59.38 220 VAL A N 1
ATOM 1747 C CA . VAL A 1 220 ? -21.702 17.650 23.269 1.00 59.38 220 VAL A CA 1
ATOM 1748 C C . VAL A 1 220 ? -22.999 17.464 22.479 1.00 59.38 220 VAL A C 1
ATOM 1750 O O . VAL A 1 220 ? -24.058 17.323 23.075 1.00 59.38 220 VAL A O 1
ATOM 1753 N N . GLN A 1 221 ? -22.922 17.411 21.149 1.00 71.50 221 GLN A N 1
ATOM 1754 C CA . GLN A 1 221 ? -24.099 17.427 20.274 1.00 71.50 221 GLN A CA 1
ATOM 1755 C C . GLN A 1 221 ? -24.544 16.030 19.820 1.00 71.50 221 GLN A C 1
ATOM 1757 O O . GLN A 1 221 ? -25.503 15.903 19.065 1.00 71.50 221 GLN A O 1
ATOM 1762 N N . ILE A 1 222 ? -23.855 14.968 20.254 1.00 82.62 222 ILE A N 1
ATOM 1763 C CA . ILE A 1 222 ? -24.101 13.605 19.769 1.00 82.62 222 ILE A CA 1
ATOM 1764 C C . ILE A 1 222 ? -24.666 12.747 20.900 1.00 82.62 222 ILE A C 1
ATOM 1766 O O . ILE A 1 222 ? -23.989 12.495 21.904 1.00 82.62 222 ILE A O 1
ATOM 1770 N N . SER A 1 223 ? -25.887 12.246 20.700 1.00 88.31 223 SER A N 1
ATOM 1771 C CA . SER A 1 223 ? -26.546 11.304 21.610 1.00 88.31 223 SER A CA 1
ATOM 1772 C C . SER A 1 223 ? -25.737 10.009 21.771 1.00 88.31 223 SER A C 1
ATOM 1774 O O . SER A 1 223 ? -24.985 9.617 20.878 1.00 88.31 223 SER A O 1
ATOM 1776 N N . LYS A 1 224 ? -25.912 9.283 22.886 1.00 86.69 224 LYS A N 1
ATOM 1777 C CA . LYS A 1 224 ? -25.232 7.987 23.104 1.00 86.69 224 LYS A CA 1
ATOM 1778 C C . LYS A 1 224 ? -25.491 6.996 21.957 1.00 86.69 224 LYS A C 1
ATOM 1780 O O . LYS A 1 224 ? -24.569 6.305 21.529 1.00 86.69 224 LYS A O 1
ATOM 1785 N N . GLY A 1 225 ? -26.716 6.981 21.420 1.00 88.25 225 GLY A N 1
ATOM 1786 C CA . GLY A 1 225 ? -27.078 6.194 20.237 1.00 88.25 225 GLY A CA 1
ATOM 1787 C C . GLY A 1 225 ? -26.321 6.632 18.980 1.00 88.25 225 GLY A C 1
ATOM 1788 O O . GLY A 1 225 ? -25.748 5.792 18.293 1.00 88.25 225 GLY A O 1
ATOM 1789 N N . GLY A 1 226 ? -26.216 7.941 18.726 1.00 90.19 226 GLY A N 1
ATOM 1790 C CA . GLY A 1 226 ? -25.417 8.476 17.618 1.00 90.19 226 GLY A CA 1
ATOM 1791 C C . GLY A 1 226 ? -23.932 8.118 17.730 1.00 90.19 226 GLY A C 1
ATOM 1792 O O . GLY A 1 226 ? -23.314 7.719 16.745 1.00 90.19 226 GLY A O 1
ATOM 1793 N N . ARG A 1 227 ? -23.362 8.165 18.941 1.00 89.44 227 ARG A N 1
ATOM 1794 C CA . ARG A 1 227 ? -21.969 7.754 19.189 1.00 89.44 227 ARG A CA 1
ATOM 1795 C C . ARG A 1 227 ? -21.757 6.270 18.919 1.00 89.44 227 ARG A C 1
ATOM 1797 O O . ARG A 1 227 ? -20.770 5.910 18.284 1.00 89.44 227 ARG A O 1
ATOM 1804 N N . LEU A 1 228 ? -22.689 5.417 19.348 1.00 90.88 228 LEU A N 1
ATOM 1805 C CA . LEU A 1 228 ? -22.657 3.988 19.033 1.00 90.88 228 LEU A CA 1
ATOM 1806 C C . LEU A 1 228 ? -22.681 3.752 17.515 1.00 90.88 228 LEU A C 1
ATOM 1808 O O . LEU A 1 228 ? -21.876 2.971 17.006 1.00 90.88 228 LEU A O 1
ATOM 1812 N N . THR A 1 229 ? -23.554 4.452 16.789 1.00 91.94 229 THR A N 1
ATOM 1813 C CA . THR A 1 229 ? -23.625 4.376 15.323 1.00 91.94 229 THR A CA 1
ATOM 1814 C C . THR A 1 229 ? -22.314 4.809 14.672 1.00 91.94 229 THR A C 1
ATOM 1816 O O . THR A 1 229 ? -21.826 4.123 13.774 1.00 91.94 229 THR A O 1
ATOM 1819 N N . LEU A 1 230 ? -21.694 5.894 15.144 1.00 91.62 230 LEU A N 1
ATOM 1820 C CA . LEU A 1 230 ? -20.401 6.364 14.639 1.00 91.62 230 LEU A CA 1
ATOM 1821 C C . LEU A 1 230 ? -19.273 5.369 14.917 1.00 91.62 230 LEU A C 1
ATOM 1823 O O . LEU A 1 230 ? -18.472 5.107 14.019 1.00 91.62 230 LEU A O 1
ATOM 1827 N N . ILE A 1 231 ? -19.230 4.766 16.112 1.00 91.44 231 ILE A N 1
ATOM 1828 C CA . ILE A 1 231 ? -18.250 3.714 16.421 1.00 91.44 231 ILE A CA 1
ATOM 1829 C C . ILE A 1 231 ? -18.364 2.600 15.386 1.00 91.44 231 ILE A C 1
ATOM 1831 O O . ILE A 1 231 ? -17.381 2.293 14.722 1.00 91.44 231 ILE A O 1
ATOM 1835 N N . LYS A 1 232 ? -19.569 2.062 15.184 1.00 90.75 232 LYS A N 1
ATOM 1836 C CA . LYS A 1 232 ? -19.787 0.923 14.287 1.00 90.75 232 LYS A CA 1
ATOM 1837 C C . LYS A 1 232 ? -19.514 1.227 12.817 1.00 90.75 232 LYS A C 1
ATOM 1839 O O . LYS A 1 232 ? -18.880 0.429 12.141 1.00 90.75 232 LYS A O 1
ATOM 1844 N N . SER A 1 233 ? -20.013 2.356 12.321 1.00 89.94 233 SER A N 1
ATOM 1845 C CA . SER A 1 233 ? -19.949 2.691 10.891 1.00 89.94 233 SER A CA 1
ATOM 1846 C C . SER A 1 233 ? -18.590 3.246 10.465 1.00 89.94 233 SER A C 1
ATOM 1848 O O . SER A 1 233 ? -18.159 3.019 9.335 1.00 89.94 233 SER A O 1
ATOM 1850 N N . THR A 1 234 ? -17.899 3.964 11.356 1.00 91.31 234 THR A N 1
ATOM 1851 C CA . THR A 1 234 ? -16.684 4.706 10.989 1.00 91.31 234 THR A CA 1
ATOM 1852 C C . THR A 1 234 ? -15.456 4.312 11.797 1.00 91.31 234 THR A C 1
ATOM 1854 O O . THR A 1 234 ? -14.424 4.038 11.198 1.00 91.31 234 THR A O 1
ATOM 1857 N N . LEU A 1 235 ? -15.506 4.249 13.132 1.00 92.19 235 LEU A N 1
ATOM 1858 C CA . LEU A 1 235 ? -14.287 3.962 13.903 1.00 92.19 235 LEU A CA 1
ATOM 1859 C C . LEU A 1 235 ? -13.860 2.500 13.797 1.00 92.19 235 LEU A C 1
ATOM 1861 O O . LEU A 1 235 ? -12.668 2.223 13.686 1.00 92.19 235 LEU A O 1
ATOM 1865 N N . SER A 1 236 ? -14.820 1.576 13.816 1.00 92.00 236 SER A N 1
ATOM 1866 C CA . SER A 1 236 ? -14.560 0.144 13.707 1.00 92.00 236 SER A CA 1
ATOM 1867 C C . SER A 1 236 ? -14.053 -0.257 12.327 1.00 92.00 236 SER A C 1
ATOM 1869 O O . SER A 1 236 ? -13.370 -1.268 12.245 1.00 92.00 236 SER A O 1
ATOM 1871 N N . SER A 1 237 ? -14.314 0.529 11.274 1.00 91.81 237 SER A N 1
ATOM 1872 C CA . SER A 1 237 ? -13.849 0.245 9.909 1.00 91.81 237 SER A CA 1
ATOM 1873 C C . SER A 1 237 ? -12.424 0.728 9.620 1.00 91.81 237 SER A C 1
ATOM 1875 O O . SER A 1 237 ? -11.724 0.104 8.825 1.00 91.81 237 SER A O 1
ATOM 1877 N N . LEU A 1 238 ? -11.944 1.772 10.305 1.00 92.56 238 LEU A N 1
ATOM 1878 C CA . LEU A 1 238 ? -10.583 2.306 10.140 1.00 92.56 238 LEU A CA 1
ATOM 1879 C C . LEU A 1 238 ? -9.452 1.276 10.339 1.00 92.56 238 LEU A C 1
ATOM 1881 O O . LEU A 1 238 ? -8.554 1.235 9.497 1.00 92.56 238 LEU A O 1
ATOM 1885 N N . PRO A 1 239 ? -9.443 0.449 11.406 1.00 93.06 239 PRO A N 1
ATOM 1886 C CA . PRO A 1 239 ? -8.364 -0.508 11.630 1.00 93.06 239 PRO A CA 1
ATOM 1887 C C . PRO A 1 239 ? -8.476 -1.768 10.756 1.00 93.06 239 PRO A C 1
ATOM 1889 O O . PRO A 1 239 ? -7.480 -2.472 10.612 1.00 93.06 239 PRO A O 1
ATOM 1892 N N . ILE A 1 240 ? -9.645 -2.064 10.163 1.00 92.12 240 ILE A N 1
ATOM 1893 C CA . ILE A 1 240 ? -9.918 -3.333 9.450 1.00 92.12 240 ILE A CA 1
ATOM 1894 C C . ILE A 1 240 ? -8.886 -3.604 8.361 1.00 92.12 240 ILE A C 1
ATOM 1896 O O . ILE A 1 240 ? -8.470 -4.750 8.187 1.00 92.12 240 ILE A O 1
ATOM 1900 N N . TYR A 1 241 ? -8.449 -2.555 7.658 1.00 88.12 241 TYR A N 1
ATOM 1901 C CA . TYR A 1 241 ? -7.475 -2.690 6.585 1.00 88.12 241 TYR A CA 1
ATOM 1902 C C . TYR A 1 241 ? -6.180 -3.364 7.075 1.00 88.12 241 TYR A C 1
ATOM 1904 O O . TYR A 1 241 ? -5.883 -4.484 6.668 1.00 88.12 241 TYR A O 1
ATOM 1912 N N . GLN A 1 242 ? -5.468 -2.763 8.033 1.00 91.44 242 GLN A N 1
ATOM 1913 C CA . GLN A 1 242 ? -4.244 -3.362 8.583 1.00 91.44 242 GLN A CA 1
ATOM 1914 C C . GLN A 1 242 ? -4.519 -4.610 9.435 1.00 91.44 242 GLN A C 1
ATOM 1916 O O . GLN A 1 242 ? -3.732 -5.553 9.381 1.00 91.44 242 GLN A O 1
ATOM 1921 N N . LEU A 1 243 ? -5.635 -4.663 10.176 1.00 92.75 243 LEU A N 1
ATOM 1922 C CA . LEU A 1 243 ? -6.006 -5.838 10.977 1.00 92.75 243 LEU A CA 1
ATOM 1923 C C . LEU A 1 243 ? -6.245 -7.080 10.134 1.00 92.75 243 LEU A C 1
ATOM 1925 O O . LEU A 1 243 ? -6.073 -8.187 10.624 1.00 92.75 243 LEU A O 1
ATOM 1929 N N . SER A 1 244 ? -6.661 -6.933 8.884 1.00 91.38 244 SER A N 1
ATOM 1930 C CA . SER A 1 244 ? -6.838 -8.107 8.049 1.00 91.38 244 SER A CA 1
ATOM 1931 C C . SER A 1 244 ? -5.586 -8.515 7.289 1.00 91.38 244 SER A C 1
ATOM 1933 O O . SER A 1 244 ? -5.694 -9.454 6.525 1.00 91.38 244 SER A O 1
ATOM 1935 N N . VAL A 1 245 ? -4.424 -7.876 7.490 1.00 87.75 245 VAL A N 1
ATOM 1936 C CA . VAL A 1 245 ? -3.113 -8.374 7.005 1.00 87.75 245 VAL A CA 1
ATOM 1937 C C . VAL A 1 245 ? -2.220 -8.805 8.160 1.00 87.75 245 VAL A C 1
ATOM 1939 O O . VAL A 1 245 ? -1.522 -9.809 8.066 1.00 87.75 245 VAL A O 1
ATOM 1942 N N . PHE A 1 246 ? -2.227 -8.046 9.255 1.00 90.50 246 PHE A N 1
ATOM 1943 C CA . PHE A 1 246 ? -1.250 -8.189 10.324 1.00 90.50 246 PHE A CA 1
ATOM 1944 C C . PHE A 1 246 ? -1.893 -8.593 11.643 1.00 90.50 246 PHE A C 1
ATOM 1946 O O . PHE A 1 246 ? -2.957 -8.098 12.022 1.00 90.50 246 PHE A O 1
ATOM 1953 N N . GLN A 1 247 ? -1.192 -9.441 12.393 1.00 92.12 247 GLN A N 1
ATOM 1954 C CA . GLN A 1 247 ? -1.554 -9.731 13.772 1.00 92.12 247 GLN A CA 1
ATOM 1955 C C . GLN A 1 247 ? -1.243 -8.526 14.662 1.00 92.12 247 GLN A C 1
ATOM 1957 O O . GLN A 1 247 ? -0.099 -8.087 14.784 1.00 92.12 247 GLN A O 1
ATOM 1962 N N . ALA A 1 248 ? -2.285 -8.008 15.294 1.00 93.19 248 ALA A N 1
ATOM 1963 C CA . ALA A 1 248 ? -2.233 -6.848 16.156 1.00 93.19 248 ALA A CA 1
ATOM 1964 C C . ALA A 1 248 ? -1.774 -7.198 17.584 1.00 93.19 248 ALA A C 1
ATOM 1966 O O . ALA A 1 248 ? -2.258 -8.173 18.168 1.00 93.19 248 ALA A O 1
ATOM 1967 N N . PRO A 1 249 ? -0.913 -6.376 18.213 1.00 94.31 249 PRO A N 1
ATOM 1968 C CA . PRO A 1 249 ? -0.601 -6.501 19.630 1.00 94.31 249 PRO A CA 1
ATOM 1969 C C . PRO A 1 249 ? -1.834 -6.269 20.504 1.00 94.31 249 PRO A C 1
ATOM 1971 O O . PRO A 1 249 ? -2.616 -5.340 20.288 1.00 94.31 249 PRO A O 1
ATOM 1974 N N . SER A 1 250 ? -1.957 -7.052 21.576 1.00 92.94 250 SER A N 1
ATOM 1975 C CA . SER A 1 250 ? -3.040 -6.909 22.556 1.00 92.94 250 SER A CA 1
ATOM 1976 C C . SER A 1 250 ? -3.118 -5.510 23.175 1.00 92.94 250 SER A C 1
ATOM 1978 O O . SER A 1 250 ? -4.213 -5.036 23.474 1.00 92.94 250 SER A O 1
ATOM 1980 N N . SER A 1 251 ? -1.976 -4.845 23.370 1.00 92.88 251 SER A N 1
ATOM 1981 C CA . SER A 1 251 ? -1.893 -3.462 23.858 1.00 92.88 251 SER A CA 1
ATOM 1982 C C . SER A 1 251 ? -2.606 -2.484 22.929 1.00 92.88 251 SER A C 1
ATOM 1984 O O . SER A 1 251 ? -3.426 -1.695 23.390 1.00 92.88 251 SER A O 1
ATOM 1986 N N . MET A 1 252 ? -2.349 -2.578 21.625 1.00 93.88 252 MET A N 1
ATOM 1987 C CA . MET A 1 252 ? -2.936 -1.698 20.619 1.00 93.88 252 MET A CA 1
ATOM 1988 C C . MET A 1 252 ? -4.455 -1.888 20.538 1.00 93.88 252 MET A C 1
ATOM 1990 O O . MET A 1 252 ? -5.205 -0.915 20.632 1.00 93.88 252 MET A O 1
ATOM 1994 N N . CYS A 1 253 ? -4.938 -3.138 20.505 1.00 93.94 253 CYS A N 1
ATOM 1995 C CA . CYS A 1 253 ? -6.380 -3.408 20.544 1.00 93.94 253 CYS A CA 1
ATOM 1996 C C . CYS A 1 253 ? -7.040 -2.791 21.787 1.00 93.94 253 CYS A C 1
ATOM 1998 O O . CYS A 1 253 ? -8.077 -2.137 21.681 1.00 93.94 253 CYS A O 1
ATOM 2000 N N . LYS A 1 254 ? -6.419 -2.949 22.965 1.00 92.88 254 LYS A N 1
ATOM 2001 C CA . LYS A 1 254 ? -6.914 -2.364 24.220 1.00 92.88 254 LYS A CA 1
ATOM 2002 C C . LYS A 1 254 ? -6.922 -0.833 24.182 1.00 92.88 254 LYS A C 1
ATOM 2004 O O . LYS A 1 254 ? -7.863 -0.236 24.702 1.00 92.88 254 LYS A O 1
ATOM 2009 N N . ASN A 1 255 ? -5.921 -0.198 23.574 1.00 92.56 255 ASN A N 1
ATOM 2010 C CA . ASN A 1 255 ? -5.843 1.260 23.447 1.00 92.56 255 ASN A CA 1
ATOM 2011 C C . ASN A 1 255 ? -6.965 1.817 22.566 1.00 92.56 255 ASN A C 1
ATOM 2013 O O . ASN A 1 255 ? -7.658 2.754 22.973 1.00 92.56 255 ASN A O 1
ATOM 2017 N N . ILE A 1 256 ? -7.199 1.206 21.402 1.00 93.25 256 ILE A N 1
ATOM 2018 C CA . ILE A 1 256 ? -8.284 1.615 20.505 1.00 93.25 256 ILE A CA 1
ATOM 2019 C C . ILE A 1 256 ? -9.649 1.385 21.165 1.00 93.25 256 ILE A C 1
ATOM 2021 O O . ILE A 1 256 ? -10.482 2.293 21.201 1.00 93.25 256 ILE A O 1
ATOM 2025 N N . GLU A 1 257 ? -9.875 0.213 21.763 1.00 92.81 257 GLU A N 1
ATOM 2026 C CA . GLU A 1 257 ? -11.130 -0.070 22.466 1.00 92.81 257 GLU A CA 1
ATOM 2027 C C . GLU A 1 257 ? -11.349 0.870 23.660 1.00 92.81 257 GLU A C 1
ATOM 2029 O O . GLU A 1 257 ? -12.481 1.277 23.931 1.00 92.81 257 GLU A O 1
ATOM 2034 N N . LYS A 1 258 ? -10.281 1.279 24.358 1.00 90.75 258 LYS A N 1
ATOM 2035 C CA . LYS A 1 258 ? -10.344 2.305 25.407 1.00 90.75 258 LYS A CA 1
ATOM 2036 C C . LYS A 1 258 ? -10.777 3.655 24.835 1.00 90.75 258 LYS A C 1
ATOM 2038 O O . LYS A 1 258 ? -11.600 4.324 25.460 1.00 90.75 258 LYS A O 1
ATOM 2043 N N . ALA A 1 259 ? -10.279 4.051 23.663 1.00 89.94 259 ALA A N 1
ATOM 2044 C CA . ALA A 1 259 ? -10.711 5.276 22.991 1.00 89.94 259 ALA A CA 1
ATOM 2045 C C . ALA A 1 259 ? -12.200 5.215 22.608 1.00 89.94 259 ALA A C 1
ATOM 2047 O O . ALA A 1 259 ? -12.948 6.140 22.923 1.00 89.94 259 ALA A O 1
ATOM 2048 N N . TRP A 1 260 ? -12.664 4.100 22.036 1.00 90.44 260 TRP A N 1
ATOM 2049 C CA . TRP A 1 260 ? -14.084 3.894 21.714 1.00 90.44 260 TRP A CA 1
ATOM 2050 C C . TRP A 1 260 ? -14.970 3.922 22.957 1.00 90.44 260 TRP A C 1
ATOM 2052 O O . TRP A 1 260 ? -16.028 4.549 22.964 1.00 90.44 260 TRP A O 1
ATOM 2062 N N . ARG A 1 261 ? -14.522 3.283 24.039 1.00 88.81 261 ARG A N 1
ATOM 2063 C CA . ARG A 1 261 ? -15.223 3.267 25.322 1.00 88.81 261 ARG A CA 1
ATOM 2064 C C . ARG A 1 261 ? -15.309 4.660 25.937 1.00 88.81 261 ARG A C 1
ATOM 2066 O O . ARG A 1 261 ? -16.365 5.041 26.437 1.00 88.81 261 ARG A O 1
ATOM 2073 N N . ASN A 1 262 ? -14.217 5.419 25.905 1.00 87.25 262 ASN A N 1
ATOM 2074 C CA . ASN A 1 262 ? -14.216 6.806 26.358 1.00 87.25 262 ASN A CA 1
ATOM 2075 C C . ASN A 1 262 ? -15.176 7.647 25.516 1.00 87.25 262 ASN A C 1
ATOM 2077 O O . ASN A 1 262 ? -15.968 8.381 26.088 1.00 87.25 262 ASN A O 1
ATOM 2081 N N . PHE A 1 263 ? -15.176 7.485 24.194 1.00 86.88 263 PHE A N 1
ATOM 2082 C CA . PHE A 1 263 ? -16.100 8.196 23.316 1.00 86.88 263 PHE A CA 1
ATOM 2083 C C . PHE A 1 263 ? -17.568 7.871 23.620 1.00 86.88 263 PHE A C 1
ATOM 2085 O O . PHE A 1 263 ? -18.399 8.773 23.728 1.00 86.88 263 PHE A O 1
ATOM 2092 N N . LEU A 1 264 ? -17.892 6.590 23.810 1.00 87.62 264 LEU A N 1
ATOM 2093 C CA . LEU A 1 264 ? -19.259 6.150 24.078 1.00 87.62 264 LEU A CA 1
ATOM 2094 C C . LEU A 1 264 ? -19.800 6.703 25.405 1.00 87.62 264 LEU A C 1
ATOM 2096 O O . LEU A 1 264 ? -20.951 7.135 25.459 1.00 87.62 264 LEU A O 1
ATOM 2100 N N . TRP A 1 265 ? -18.978 6.694 26.462 1.00 83.25 265 TRP A N 1
ATOM 2101 C CA . TRP A 1 265 ? -19.437 6.969 27.829 1.00 83.25 265 TRP A CA 1
ATOM 2102 C C . TRP A 1 265 ? -19.085 8.359 28.369 1.00 83.25 265 TRP A C 1
ATOM 2104 O O . TRP A 1 265 ? -19.873 8.913 29.134 1.00 83.25 265 TRP A O 1
ATOM 2114 N N . LYS A 1 266 ? -17.931 8.937 28.012 1.00 75.94 266 LYS A N 1
ATOM 2115 C CA . LYS A 1 266 ? -17.467 10.218 28.574 1.00 75.94 266 LYS A CA 1
ATOM 2116 C C . LYS A 1 266 ? -18.019 11.410 27.778 1.00 75.94 266 LYS A C 1
ATOM 2118 O O . LYS A 1 266 ? -18.107 11.372 26.551 1.00 75.94 266 LYS A O 1
ATOM 2123 N N . GLY A 1 267 ? -18.456 12.459 28.483 1.00 62.44 267 GLY A N 1
ATOM 2124 C CA . GLY A 1 267 ? -18.879 13.749 27.907 1.00 62.44 267 GLY A CA 1
ATOM 2125 C C . GLY A 1 267 ? -17.688 14.650 27.541 1.00 62.44 267 GLY A C 1
ATOM 2126 O O . GLY A 1 267 ? -16.548 14.280 27.807 1.00 62.44 267 GLY A O 1
ATOM 2127 N N . SER A 1 268 ? -17.928 15.821 26.927 1.00 53.72 268 SER A N 1
ATOM 2128 C CA . SER A 1 268 ? -16.861 16.589 26.246 1.00 53.72 268 SER A CA 1
ATOM 2129 C C . SER A 1 268 ? -15.792 17.237 27.128 1.00 53.72 268 SER A C 1
ATOM 2131 O O . SER A 1 268 ? -14.815 17.709 26.569 1.00 53.72 268 SER A O 1
ATOM 2133 N N . ASN A 1 269 ? -15.914 17.276 28.455 1.00 45.81 269 ASN A N 1
ATOM 2134 C CA . ASN A 1 269 ? -15.051 18.143 29.273 1.00 45.81 269 ASN A CA 1
ATOM 2135 C C . ASN A 1 269 ? -14.402 17.413 30.448 1.00 45.81 269 ASN A C 1
ATOM 2137 O O . ASN A 1 269 ? -14.561 17.829 31.591 1.00 45.81 269 ASN A O 1
ATOM 2141 N N . GLY A 1 270 ? -13.731 16.281 30.206 1.00 50.25 270 GLY A N 1
ATOM 2142 C CA . GLY A 1 270 ? -12.993 15.582 31.272 1.00 50.25 270 GLY A CA 1
ATOM 2143 C C . GLY A 1 270 ? -13.858 15.157 32.468 1.00 50.25 270 GLY A C 1
ATOM 2144 O O . GLY A 1 270 ? -13.326 14.746 33.499 1.00 50.25 270 GLY A O 1
ATOM 2145 N N . SER A 1 271 ? -15.188 15.237 32.344 1.00 49.06 271 SER A N 1
ATOM 2146 C CA . SER A 1 271 ? -16.104 14.862 33.403 1.00 49.06 271 SER A CA 1
ATOM 2147 C C . SER A 1 271 ? -15.956 13.367 33.641 1.00 49.06 271 SER A C 1
ATOM 2149 O O . SER A 1 271 ? -15.831 12.573 32.700 1.00 49.06 271 SER A O 1
ATOM 2151 N N . LYS A 1 272 ? -15.911 12.999 34.924 1.00 54.41 272 LYS A N 1
ATOM 2152 C CA . LYS A 1 272 ? -15.773 11.639 35.456 1.00 54.41 272 LYS A CA 1
ATOM 2153 C C . LYS A 1 272 ? -16.998 10.776 35.102 1.00 54.41 272 LYS A C 1
ATOM 2155 O O . LYS A 1 272 ? -17.670 10.250 35.977 1.00 54.41 272 LYS A O 1
ATOM 2160 N N . GLY A 1 273 ? -17.321 10.640 33.818 1.00 56.81 273 GLY A N 1
ATOM 2161 C CA . GLY A 1 273 ? -18.298 9.679 33.335 1.00 56.81 273 GLY A CA 1
ATOM 2162 C C . GLY A 1 273 ? -17.758 8.284 33.608 1.00 56.81 273 GLY A C 1
ATOM 2163 O O . GLY A 1 273 ? -16.781 7.859 32.981 1.00 56.81 273 GLY A O 1
ATOM 2164 N N . SER A 1 274 ? -18.357 7.600 34.579 1.00 62.91 274 SER A N 1
ATOM 2165 C CA . SER A 1 274 ? -18.066 6.202 34.859 1.00 62.91 274 SER A CA 1
ATOM 2166 C C . SER A 1 274 ? -18.503 5.340 33.674 1.00 62.91 274 SER A C 1
ATOM 2168 O O . SER A 1 274 ? -19.452 5.643 32.945 1.00 62.91 274 SER A O 1
ATOM 2170 N N . HIS A 1 275 ? -17.774 4.252 33.440 1.00 73.00 275 HIS A N 1
ATOM 2171 C CA . HIS A 1 275 ? -18.211 3.245 32.484 1.00 73.00 275 HIS A CA 1
ATOM 2172 C C . HIS A 1 275 ? -19.411 2.513 33.086 1.00 73.00 275 HIS A C 1
ATOM 2174 O O . HIS A 1 275 ? -19.242 1.709 33.995 1.00 73.00 275 HIS A O 1
ATOM 2180 N N . LEU A 1 276 ? -20.613 2.818 32.591 1.00 72.62 276 LEU A N 1
ATOM 2181 C CA . LEU A 1 276 ? -21.865 2.301 33.157 1.00 72.62 276 LEU A CA 1
ATOM 2182 C C . LEU A 1 276 ? -21.998 0.778 33.021 1.00 72.62 276 LEU A C 1
ATOM 2184 O O . LEU A 1 276 ? -22.647 0.136 33.837 1.00 72.62 276 LEU A O 1
ATOM 2188 N N . ILE A 1 277 ? -21.408 0.199 31.973 1.00 79.44 277 ILE A N 1
ATOM 2189 C CA . ILE A 1 277 ? -21.517 -1.226 31.658 1.00 79.44 277 ILE A CA 1
ATOM 2190 C C . ILE A 1 277 ? -20.128 -1.766 31.321 1.00 79.44 277 ILE A C 1
ATOM 2192 O O . ILE A 1 277 ? -19.357 -1.123 30.599 1.00 79.44 277 ILE A O 1
ATOM 2196 N N . ASN A 1 278 ? -19.822 -2.970 31.812 1.00 83.38 278 ASN A N 1
ATOM 2197 C CA . ASN A 1 278 ? -18.595 -3.676 31.460 1.00 83.38 278 ASN A CA 1
ATOM 2198 C C . ASN A 1 278 ? -18.488 -3.831 29.934 1.00 83.38 278 ASN A C 1
ATOM 2200 O O . ASN A 1 278 ? -19.418 -4.292 29.266 1.00 83.38 278 ASN A O 1
ATOM 2204 N N . TRP A 1 279 ? -17.327 -3.472 29.385 1.00 85.38 279 TRP A N 1
ATOM 2205 C CA . TRP A 1 279 ? -17.050 -3.536 27.953 1.00 85.38 279 TRP A CA 1
ATOM 2206 C C . TRP A 1 279 ? -17.267 -4.933 27.375 1.00 85.38 279 TRP A C 1
ATOM 2208 O O . TRP A 1 279 ? -17.727 -5.072 26.248 1.00 85.38 279 TRP A O 1
ATOM 2218 N N . THR A 1 280 ? -17.019 -5.976 28.169 1.00 84.00 280 THR A N 1
ATOM 2219 C CA . THR A 1 280 ? -17.241 -7.357 27.741 1.00 84.00 280 THR A CA 1
ATOM 2220 C C . THR A 1 280 ? -18.694 -7.643 27.376 1.00 84.00 280 THR A C 1
ATOM 2222 O O . THR A 1 280 ? -18.911 -8.375 26.413 1.00 84.00 280 THR A O 1
ATOM 2225 N N . LYS A 1 281 ? -19.653 -7.050 28.102 1.00 84.88 281 LYS A N 1
ATOM 2226 C CA . LYS A 1 281 ? -21.099 -7.133 27.851 1.00 84.88 281 LYS A CA 1
ATOM 2227 C C . LYS A 1 281 ? -21.512 -6.217 26.700 1.00 84.88 281 LYS A C 1
ATOM 2229 O O . LYS A 1 281 ? -22.269 -6.631 25.834 1.00 84.88 281 LYS A O 1
ATOM 2234 N N . VAL A 1 282 ? -20.950 -5.008 26.639 1.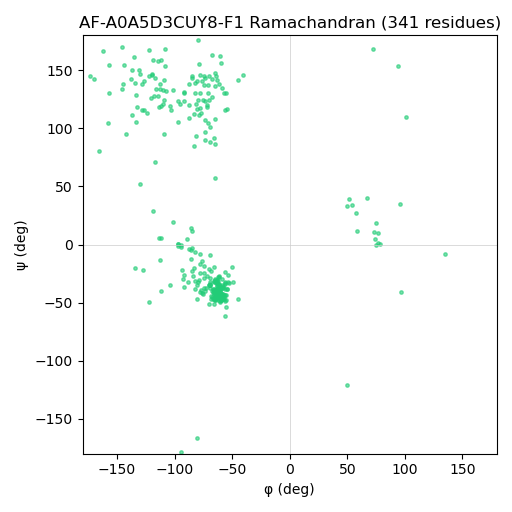00 85.25 282 VAL A N 1
ATOM 2235 C CA . VAL A 1 282 ? -21.175 -4.058 25.531 1.00 85.25 282 VAL A CA 1
ATOM 2236 C C . VAL A 1 282 ? -20.774 -4.655 24.178 1.00 85.25 282 VAL A C 1
ATOM 2238 O O . VAL A 1 282 ? -21.455 -4.422 23.180 1.00 85.25 282 VAL A O 1
ATOM 2241 N N . SER A 1 283 ? -19.696 -5.437 24.139 1.00 84.62 283 SER A N 1
ATOM 2242 C CA . SER A 1 283 ? -19.185 -6.043 22.909 1.00 84.62 283 SER A CA 1
ATOM 2243 C C . SER A 1 283 ? -19.946 -7.273 22.412 1.00 84.62 283 SER A C 1
ATOM 2245 O O . SER A 1 283 ? -19.655 -7.741 21.315 1.00 84.62 283 SER A O 1
ATOM 2247 N N . LYS A 1 284 ? -20.890 -7.814 23.188 1.00 87.50 284 LYS A N 1
ATOM 2248 C CA . LYS A 1 284 ? -21.718 -8.943 22.744 1.00 87.50 284 LYS A CA 1
ATOM 2249 C C . LYS A 1 284 ? -22.666 -8.538 21.614 1.00 87.50 284 LYS A C 1
ATOM 2251 O O . LYS A 1 284 ? -22.897 -7.342 21.395 1.00 87.50 284 LYS A O 1
ATOM 2256 N N . SER A 1 285 ? -23.212 -9.523 20.902 1.00 86.62 285 SER A N 1
ATOM 2257 C CA . SER A 1 285 ? -24.240 -9.285 19.883 1.00 86.62 285 SER A CA 1
ATOM 2258 C C . SER A 1 285 ? -25.481 -8.631 20.508 1.00 86.62 285 SER A C 1
ATOM 2260 O O . SER A 1 285 ? -25.665 -8.650 21.727 1.00 86.62 285 SER A O 1
ATOM 2262 N N . LYS A 1 286 ? -26.342 -8.024 19.680 1.00 86.19 286 LYS A N 1
ATOM 2263 C CA . LYS A 1 286 ? -27.611 -7.464 20.177 1.00 86.19 286 LYS A CA 1
ATOM 2264 C C . LYS A 1 286 ? -28.531 -8.552 20.738 1.00 86.19 286 LYS A C 1
ATOM 2266 O O . LYS A 1 286 ? -29.214 -8.304 21.723 1.00 86.19 286 LYS A O 1
ATOM 2271 N N . GLU A 1 287 ? -28.501 -9.737 20.136 1.00 88.31 287 GLU A N 1
ATOM 2272 C CA . GLU A 1 287 ? -29.263 -10.919 20.556 1.00 88.31 287 GLU A CA 1
ATOM 2273 C C . GLU A 1 287 ? -28.840 -11.393 21.953 1.00 88.31 287 GLU A C 1
ATOM 2275 O O . GLU A 1 287 ? -29.675 -11.754 22.772 1.00 88.31 287 GLU A O 1
ATOM 2280 N N . GLU A 1 288 ? -27.552 -11.279 22.279 1.00 87.19 288 GLU A N 1
ATOM 2281 C CA . GLU A 1 288 ? -27.004 -11.595 23.603 1.00 87.19 288 GLU A CA 1
ATOM 2282 C C . GLU A 1 288 ? -27.082 -10.419 24.605 1.00 87.19 288 GLU A C 1
ATOM 2284 O O . GLU A 1 288 ? -26.402 -10.415 25.639 1.00 87.19 288 GLU A O 1
ATOM 2289 N N . GLY A 1 289 ? -27.865 -9.377 24.300 1.00 84.81 289 GLY A N 1
ATOM 2290 C CA . GLY A 1 289 ? -28.049 -8.206 25.166 1.00 84.81 289 GLY A CA 1
ATOM 2291 C C . GLY A 1 289 ? -26.869 -7.224 25.191 1.00 84.81 289 GLY A C 1
ATOM 2292 O O . GLY A 1 289 ? -26.742 -6.426 26.126 1.00 84.81 289 GLY A O 1
ATOM 2293 N N . GLY A 1 290 ? -25.981 -7.286 24.195 1.00 88.69 290 GLY A N 1
ATOM 2294 C CA . GLY A 1 290 ? -24.888 -6.340 23.983 1.00 88.69 290 GLY A CA 1
ATOM 2295 C C . GLY A 1 290 ? -25.229 -5.213 23.005 1.00 88.69 290 GLY A C 1
ATOM 2296 O O . GLY A 1 290 ? -26.329 -5.113 22.464 1.00 88.69 290 GLY A O 1
ATOM 2297 N N . LEU A 1 291 ? -24.258 -4.332 22.751 1.00 86.50 291 LEU A N 1
ATOM 2298 C CA . LEU A 1 291 ? -24.403 -3.244 21.780 1.00 86.50 291 LEU A CA 1
ATOM 2299 C C . LEU A 1 291 ? -23.863 -3.615 20.400 1.00 86.50 291 LEU A C 1
ATOM 2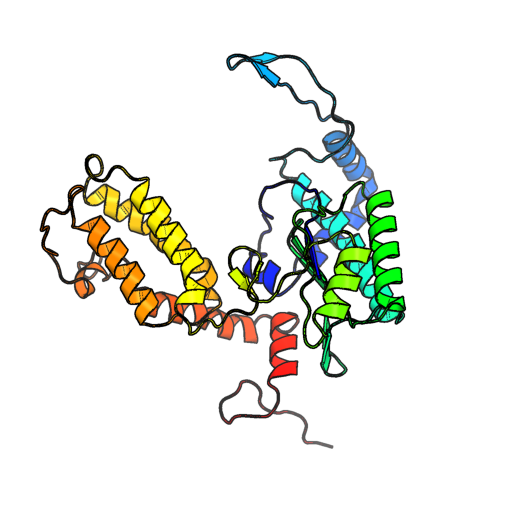301 O O . LEU A 1 291 ? -23.987 -2.800 19.491 1.00 86.50 291 LEU A O 1
ATOM 2305 N N . GLY A 1 292 ? -23.291 -4.806 20.202 1.00 85.44 292 GLY A N 1
ATOM 2306 C CA . GLY A 1 292 ? -22.750 -5.281 18.927 1.00 85.44 292 GLY A CA 1
ATOM 2307 C C . GLY A 1 292 ? -21.514 -4.512 18.459 1.00 85.44 292 GLY A C 1
ATOM 2308 O O . GLY A 1 292 ? -21.437 -4.164 17.282 1.00 85.44 292 GLY A O 1
ATOM 2309 N N . ILE A 1 293 ? -20.610 -4.160 19.381 1.00 88.25 293 ILE A N 1
ATOM 2310 C CA . ILE A 1 293 ? -19.277 -3.624 19.061 1.00 88.25 293 ILE A CA 1
ATOM 2311 C C . ILE A 1 293 ? -18.277 -4.781 19.128 1.00 88.25 293 ILE A C 1
ATOM 2313 O O . ILE A 1 293 ? -17.911 -5.213 20.221 1.00 88.25 293 ILE A O 1
ATOM 2317 N N . SER A 1 294 ? -17.812 -5.264 17.979 1.00 85.31 294 SER A N 1
ATOM 2318 C CA . SER A 1 294 ? -16.877 -6.390 17.928 1.00 85.31 294 SER A CA 1
ATOM 2319 C C . SER A 1 294 ? -15.559 -6.072 18.638 1.00 85.31 294 SER A C 1
ATOM 2321 O O . SER A 1 294 ? -15.007 -4.977 18.499 1.00 85.31 294 SER A O 1
ATOM 2323 N N . ARG A 1 295 ? -15.043 -7.041 19.404 1.00 90.75 295 ARG A N 1
ATOM 2324 C CA . ARG A 1 295 ? -13.717 -6.932 20.027 1.00 90.75 295 ARG A CA 1
ATOM 2325 C C . ARG A 1 295 ? -12.638 -7.043 18.965 1.00 90.75 295 ARG A C 1
ATOM 2327 O O . ARG A 1 295 ? -12.613 -8.017 18.214 1.00 90.75 295 ARG A O 1
ATOM 2334 N N . LEU A 1 296 ? -11.695 -6.110 18.970 1.00 92.56 296 LEU A N 1
ATOM 2335 C CA . LEU A 1 296 ? -10.668 -6.009 17.936 1.00 92.56 296 LEU A CA 1
ATOM 2336 C C . LEU A 1 296 ? -9.776 -7.243 17.863 1.00 92.56 296 LEU A C 1
ATOM 2338 O O . LEU A 1 296 ? -9.388 -7.640 16.774 1.00 92.56 296 LEU A O 1
ATOM 2342 N N . GLN A 1 297 ? -9.479 -7.877 18.998 1.00 92.19 297 GLN A N 1
ATOM 2343 C CA . GLN A 1 297 ? -8.680 -9.106 19.017 1.00 92.19 297 GLN A CA 1
ATOM 2344 C C . GLN A 1 297 ? -9.386 -10.280 18.333 1.00 92.19 297 GLN A C 1
ATOM 2346 O O . GLN A 1 297 ? -8.736 -11.066 17.650 1.00 92.19 297 GLN A O 1
ATOM 2351 N N . VAL A 1 298 ? -10.702 -10.402 18.529 1.00 91.62 298 VAL A N 1
ATOM 2352 C CA . VAL A 1 298 ? -11.513 -11.458 17.906 1.00 91.62 298 VAL A CA 1
ATOM 2353 C C . VAL A 1 298 ? -11.609 -11.173 16.413 1.00 91.62 298 VAL A C 1
ATOM 2355 O O . VAL A 1 298 ? -11.173 -11.981 15.605 1.00 91.62 298 VAL A O 1
ATOM 2358 N N . THR A 1 299 ? -11.992 -9.944 16.058 1.00 92.12 299 THR A N 1
ATOM 2359 C CA . THR A 1 299 ? -12.046 -9.487 14.667 1.00 92.12 299 THR A CA 1
ATOM 2360 C C . THR A 1 299 ? -10.707 -9.632 13.940 1.00 92.12 299 THR A C 1
ATOM 2362 O O . THR A 1 299 ? -10.700 -10.017 12.781 1.00 92.12 299 THR A O 1
ATOM 2365 N N . ASN A 1 300 ? -9.564 -9.373 14.582 1.00 94.31 300 ASN A N 1
ATOM 2366 C CA . ASN A 1 300 ? -8.248 -9.581 13.973 1.00 94.31 300 ASN A CA 1
ATOM 2367 C C . ASN A 1 300 ? -8.002 -11.057 13.644 1.00 94.31 300 ASN A C 1
ATOM 2369 O O . ASN A 1 300 ? -7.566 -11.353 12.539 1.00 94.31 300 ASN A O 1
ATOM 2373 N N . LYS A 1 301 ? -8.318 -11.980 14.560 1.00 92.75 301 LYS A N 1
ATOM 2374 C CA . LYS A 1 301 ? -8.189 -13.423 14.308 1.00 92.75 301 LYS A CA 1
ATOM 2375 C C . LYS A 1 301 ? -9.111 -13.885 13.180 1.00 92.75 301 LYS A C 1
ATOM 2377 O O . LYS A 1 301 ? -8.645 -14.565 12.271 1.00 92.75 301 LYS A O 1
ATOM 2382 N N . ASP A 1 302 ? -10.371 -13.459 13.202 1.00 92.06 302 ASP A N 1
ATOM 2383 C CA . ASP A 1 302 ? -11.359 -13.815 12.178 1.00 92.06 302 ASP A CA 1
ATOM 2384 C C . ASP A 1 302 ? -10.969 -13.253 10.805 1.00 92.06 302 ASP A C 1
ATOM 2386 O O . ASP A 1 302 ? -11.077 -13.915 9.780 1.00 92.06 302 ASP A O 1
ATOM 2390 N N . LEU A 1 303 ? -10.454 -12.024 10.764 1.00 92.38 303 LEU A N 1
ATOM 2391 C CA . LEU A 1 303 ? -9.980 -11.419 9.525 1.00 92.38 303 LEU A CA 1
ATOM 2392 C C . LEU A 1 303 ? -8.706 -12.078 8.994 1.00 92.38 303 LEU A C 1
ATOM 2394 O O . LEU A 1 303 ? -8.482 -12.040 7.787 1.00 92.38 303 LEU A O 1
ATOM 2398 N N . LEU A 1 304 ? -7.865 -12.645 9.861 1.00 91.06 304 LEU A N 1
ATOM 2399 C CA . LEU A 1 304 ? -6.664 -13.368 9.447 1.00 91.06 304 LEU A CA 1
ATOM 2400 C C . LEU A 1 304 ? -6.983 -14.787 8.963 1.00 91.06 304 LEU A C 1
ATOM 2402 O O . LEU A 1 304 ? -6.311 -15.270 8.054 1.00 91.06 304 LEU A O 1
ATOM 2406 N N . SER A 1 305 ? -8.026 -15.432 9.495 1.00 89.94 305 SER A N 1
ATOM 2407 C CA . SER A 1 305 ? -8.424 -16.782 9.071 1.00 89.94 305 SER A CA 1
ATOM 2408 C C . SER A 1 305 ? -8.813 -16.840 7.589 1.00 89.94 305 SER A C 1
ATOM 2410 O O . SER A 1 305 ? -8.555 -17.849 6.932 1.00 89.94 305 SER A O 1
ATOM 2412 N N . LYS A 1 306 ? -9.309 -15.731 7.014 1.00 87.88 306 LYS A N 1
ATOM 2413 C CA . LYS A 1 306 ? -9.579 -15.619 5.570 1.00 87.88 306 LYS A CA 1
ATOM 2414 C C . LYS A 1 306 ? -8.357 -15.968 4.711 1.00 87.88 306 LYS A C 1
ATOM 2416 O O . LYS A 1 306 ? -8.522 -16.498 3.620 1.00 87.88 306 LYS A O 1
ATOM 2421 N N . TRP A 1 307 ? -7.136 -15.692 5.181 1.00 87.44 307 TRP A N 1
ATOM 2422 C CA . TRP A 1 307 ? -5.920 -15.988 4.418 1.00 87.44 307 TRP A CA 1
ATOM 2423 C C . TRP A 1 307 ? -5.621 -17.473 4.340 1.00 87.44 307 TRP A C 1
ATOM 2425 O O . TRP A 1 307 ? -5.033 -17.892 3.354 1.00 87.44 307 TRP A O 1
ATOM 2435 N N . LEU A 1 308 ? -6.063 -18.273 5.315 1.00 87.44 308 LEU A N 1
ATOM 2436 C CA . LEU A 1 308 ? -5.976 -19.730 5.215 1.00 87.44 308 LEU A CA 1
ATOM 2437 C C . LEU A 1 308 ? -6.859 -20.221 4.068 1.00 87.44 308 LEU A C 1
ATOM 2439 O O . LEU A 1 308 ? -6.396 -20.954 3.202 1.00 87.44 308 LEU A O 1
ATOM 2443 N N . TRP A 1 309 ? -8.102 -19.740 4.003 1.00 87.19 309 TRP A N 1
ATOM 2444 C CA . TRP A 1 309 ? -9.010 -20.068 2.904 1.00 87.19 309 TRP A CA 1
ATOM 2445 C C . TRP A 1 309 ? -8.467 -19.613 1.542 1.00 87.19 309 TRP A C 1
ATOM 2447 O O . TRP A 1 309 ? -8.424 -20.404 0.598 1.00 87.19 309 TRP A O 1
ATOM 2457 N N . ARG A 1 310 ? -8.003 -18.358 1.444 1.00 85.88 310 ARG A N 1
ATOM 2458 C CA . ARG A 1 310 ? -7.391 -17.821 0.217 1.00 85.88 310 ARG A CA 1
ATOM 2459 C C . ARG A 1 310 ? -6.137 -18.591 -0.175 1.00 85.88 310 ARG A C 1
ATOM 2461 O O . ARG A 1 310 ? -5.941 -18.847 -1.355 1.00 85.88 310 ARG A O 1
ATOM 2468 N N . TYR A 1 311 ? -5.325 -19.011 0.797 1.00 85.25 311 TYR A N 1
ATOM 2469 C CA . TYR A 1 311 ? -4.131 -19.805 0.528 1.00 85.25 311 TYR A CA 1
ATOM 2470 C C . TYR A 1 311 ? -4.494 -21.064 -0.246 1.00 85.25 311 TYR A C 1
ATOM 2472 O O . TYR A 1 311 ? -3.815 -21.361 -1.214 1.00 85.25 311 TYR A O 1
ATOM 2480 N N . PHE A 1 312 ? -5.569 -21.772 0.107 1.00 85.62 312 PHE A N 1
ATOM 2481 C CA . PHE A 1 312 ? -6.002 -22.953 -0.645 1.00 85.62 312 PHE A CA 1
ATOM 2482 C C . PHE A 1 312 ? -6.721 -22.606 -1.953 1.00 85.62 312 PHE A C 1
ATOM 2484 O O . PHE A 1 312 ? -6.468 -23.258 -2.965 1.00 85.62 312 PHE A O 1
ATOM 2491 N N . SER A 1 313 ? -7.555 -21.565 -1.944 1.00 87.44 313 SER A N 1
ATOM 2492 C CA . SER A 1 313 ? -8.437 -21.209 -3.066 1.00 87.44 313 SER A CA 1
ATOM 2493 C C . SER A 1 313 ? -7.733 -20.487 -4.221 1.00 87.44 313 SER A C 1
ATOM 2495 O O . SER A 1 313 ? -8.207 -20.546 -5.349 1.00 87.44 313 SER A O 1
ATOM 2497 N N . GLU A 1 314 ? -6.605 -19.817 -3.967 1.00 85.25 314 GLU A N 1
ATOM 2498 C CA . GLU A 1 314 ? -5.895 -18.975 -4.941 1.00 85.25 314 GLU A CA 1
ATOM 2499 C C . GLU A 1 314 ? -4.479 -19.529 -5.228 1.00 85.25 314 GLU A C 1
ATOM 2501 O O . GLU A 1 314 ? -3.480 -18.953 -4.792 1.00 85.25 314 GLU A O 1
ATOM 2506 N N . PRO A 1 315 ? -4.336 -20.672 -5.933 1.00 82.12 315 PRO A N 1
ATOM 2507 C CA . PRO A 1 315 ? -3.037 -21.315 -6.162 1.00 82.12 315 PRO A CA 1
ATOM 2508 C C . PRO A 1 315 ? -2.061 -20.510 -7.007 1.00 82.12 315 PRO A C 1
ATOM 2510 O O . PRO A 1 315 ? -0.856 -20.572 -6.769 1.00 82.12 315 PRO A O 1
ATOM 2513 N N . ASN A 1 316 ? -2.579 -19.739 -7.956 1.00 82.88 316 ASN A N 1
ATOM 2514 C CA . ASN A 1 316 ? -1.755 -18.997 -8.903 1.00 82.88 316 ASN A CA 1
ATOM 2515 C C . ASN A 1 316 ? -1.341 -17.619 -8.384 1.00 82.88 316 ASN A C 1
ATOM 2517 O O . ASN A 1 316 ? -0.544 -16.951 -9.037 1.00 82.88 316 ASN A O 1
ATOM 2521 N N . ALA A 1 317 ? -1.834 -17.230 -7.206 1.00 82.25 317 ALA A N 1
ATOM 2522 C CA . ALA A 1 317 ? -1.569 -15.924 -6.648 1.00 82.25 317 ALA A CA 1
ATOM 2523 C C . ALA A 1 317 ? -0.087 -15.751 -6.253 1.00 82.25 317 ALA A C 1
ATOM 2525 O O . ALA A 1 317 ? 0.479 -16.547 -5.500 1.00 82.25 317 ALA A O 1
ATOM 2526 N N . LEU A 1 318 ? 0.548 -14.689 -6.734 1.00 82.12 318 LEU A N 1
ATOM 2527 C CA . LEU A 1 318 ? 1.886 -14.185 -6.447 1.00 82.12 318 LEU A CA 1
ATOM 2528 C C . LEU A 1 318 ? 2.161 -14.190 -4.953 1.00 82.12 318 LEU A C 1
ATOM 2530 O O . LEU A 1 318 ? 3.195 -14.695 -4.536 1.00 82.12 318 LEU A O 1
ATOM 2534 N N . TRP A 1 319 ? 1.237 -13.699 -4.130 1.00 84.00 319 TRP A N 1
ATOM 2535 C CA . TRP A 1 319 ? 1.431 -13.662 -2.681 1.00 84.00 319 TRP A CA 1
ATOM 2536 C C . TRP A 1 319 ? 1.590 -15.060 -2.080 1.00 84.00 319 TRP A C 1
ATOM 2538 O O . TRP A 1 319 ? 2.466 -15.284 -1.240 1.00 84.00 319 TRP A O 1
ATOM 2548 N N . ARG A 1 320 ? 0.796 -16.027 -2.557 1.00 84.25 320 ARG A N 1
ATOM 2549 C CA . ARG A 1 320 ? 0.904 -17.433 -2.161 1.00 84.25 320 ARG A CA 1
ATOM 2550 C C . ARG A 1 320 ? 2.225 -18.012 -2.658 1.00 84.25 320 ARG A C 1
ATOM 2552 O O . ARG A 1 320 ? 2.937 -18.643 -1.876 1.00 84.25 320 ARG A O 1
ATOM 2559 N N . ARG A 1 321 ? 2.582 -17.769 -3.924 1.00 82.94 321 ARG A N 1
ATOM 2560 C CA . ARG A 1 321 ? 3.856 -18.208 -4.521 1.00 82.94 321 ARG A CA 1
ATOM 2561 C C . ARG A 1 321 ? 5.056 -17.672 -3.737 1.00 82.94 321 ARG A C 1
ATOM 2563 O O . ARG A 1 321 ? 5.967 -18.434 -3.433 1.00 82.94 321 ARG A O 1
ATOM 2570 N N . LEU A 1 322 ? 5.025 -16.404 -3.331 1.00 82.00 322 LEU A N 1
ATOM 2571 C CA . LEU A 1 322 ? 6.064 -15.764 -2.523 1.00 82.00 322 LEU A CA 1
ATOM 2572 C C . LEU A 1 322 ? 6.195 -16.397 -1.141 1.00 82.00 322 LEU A C 1
ATOM 2574 O O . LEU A 1 322 ? 7.309 -16.691 -0.709 1.00 82.00 322 LEU A O 1
ATOM 2578 N N . ILE A 1 323 ? 5.073 -16.641 -0.455 1.00 82.50 323 ILE A N 1
ATOM 2579 C CA . ILE A 1 323 ? 5.074 -17.336 0.838 1.00 82.50 323 ILE A CA 1
ATOM 2580 C C . ILE A 1 323 ? 5.681 -18.731 0.683 1.00 82.50 323 ILE A C 1
ATOM 2582 O O . ILE A 1 323 ? 6.563 -19.102 1.455 1.00 82.50 323 ILE A O 1
ATOM 2586 N N . GLN A 1 324 ? 5.272 -19.480 -0.341 1.00 81.88 324 GLN A N 1
ATOM 2587 C CA . GLN A 1 324 ? 5.834 -20.799 -0.622 1.00 81.88 324 GLN A CA 1
ATOM 2588 C C . GLN A 1 324 ? 7.335 -20.733 -0.916 1.00 81.88 324 GLN A C 1
ATOM 2590 O O . GLN A 1 324 ? 8.092 -21.543 -0.395 1.00 81.88 324 GLN A O 1
ATOM 2595 N N . CYS A 1 325 ? 7.801 -19.774 -1.715 1.00 81.50 325 CYS A N 1
ATOM 2596 C CA . CYS A 1 325 ? 9.228 -19.616 -1.985 1.00 81.50 325 CYS A CA 1
ATOM 2597 C C . CYS A 1 325 ? 10.021 -19.273 -0.719 1.00 81.50 325 CYS A C 1
ATOM 2599 O O . CYS A 1 325 ? 11.088 -19.838 -0.509 1.00 81.50 325 CYS A O 1
ATOM 2601 N N . LYS A 1 326 ? 9.497 -18.395 0.141 1.00 77.88 326 LYS A N 1
ATOM 2602 C CA . LYS A 1 326 ? 10.201 -17.923 1.338 1.00 77.88 326 LYS A CA 1
ATOM 2603 C C . LYS A 1 326 ? 10.255 -18.949 2.473 1.00 77.88 326 LYS A C 1
ATOM 2605 O O . LYS A 1 326 ? 11.252 -18.999 3.189 1.00 77.88 326 LYS A O 1
ATOM 2610 N N . TYR A 1 327 ? 9.181 -19.714 2.674 1.00 75.69 327 TYR A N 1
ATOM 2611 C CA . TYR A 1 327 ? 8.981 -20.533 3.879 1.00 75.69 327 TYR A CA 1
ATOM 2612 C C . TYR A 1 327 ? 9.041 -22.050 3.649 1.00 75.69 327 TYR A C 1
ATOM 2614 O O . TYR A 1 327 ? 8.813 -22.809 4.587 1.00 75.69 327 TYR A O 1
ATOM 2622 N N . LYS A 1 328 ? 9.372 -22.532 2.446 1.00 67.69 328 LYS A N 1
ATOM 2623 C CA . LYS A 1 328 ? 9.588 -23.971 2.216 1.00 67.69 328 LYS A CA 1
ATOM 2624 C C . LYS A 1 328 ? 10.668 -24.530 3.168 1.00 67.69 328 LYS A C 1
ATOM 2626 O O . LYS A 1 328 ? 11.833 -24.160 3.061 1.00 67.69 328 LYS A O 1
ATOM 2631 N N . GLY A 1 329 ? 10.268 -25.453 4.054 1.00 54.38 329 GLY A N 1
ATOM 2632 C CA . GLY A 1 329 ? 11.154 -26.440 4.688 1.00 54.38 329 GLY A CA 1
ATOM 2633 C C . GLY A 1 329 ? 11.739 -26.140 6.077 1.00 54.38 329 GLY A C 1
ATOM 2634 O O . GLY A 1 329 ? 12.878 -26.541 6.299 1.00 54.38 329 GLY A O 1
ATOM 2635 N N . LYS A 1 330 ? 11.043 -25.464 7.015 1.00 47.75 330 LYS A N 1
ATOM 2636 C CA . LYS A 1 330 ? 11.635 -25.197 8.353 1.00 47.75 330 LYS A CA 1
ATOM 2637 C C . LYS A 1 330 ? 10.848 -25.591 9.616 1.00 47.75 330 LYS A C 1
ATOM 2639 O O . LYS A 1 330 ? 11.534 -25.800 10.615 1.00 47.75 330 LYS A O 1
ATOM 2644 N N . HIS A 1 331 ? 9.517 -25.765 9.645 1.00 45.00 331 HIS A N 1
ATOM 2645 C CA . HIS A 1 331 ? 8.832 -26.130 10.906 1.00 45.00 331 HIS A CA 1
ATOM 2646 C C . HIS A 1 331 ? 7.726 -27.207 10.784 1.00 45.00 331 HIS A C 1
ATOM 2648 O O . HIS A 1 331 ? 6.959 -27.213 9.820 1.00 45.00 331 HIS A O 1
ATOM 2654 N N . PRO A 1 332 ? 7.599 -28.121 11.776 1.00 38.09 332 PRO A N 1
ATOM 2655 C CA . PRO A 1 332 ? 6.520 -29.107 11.820 1.00 38.09 332 PRO A CA 1
ATOM 2656 C C . PRO A 1 332 ? 5.197 -28.419 12.209 1.00 38.09 332 PRO A C 1
ATOM 2658 O O . PRO A 1 332 ? 5.022 -27.991 13.349 1.00 3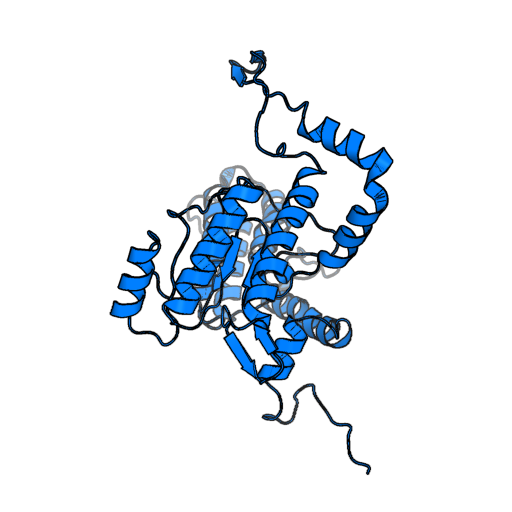8.09 332 PRO A O 1
ATOM 2661 N N . GLY A 1 333 ? 4.294 -28.278 11.228 1.00 48.44 333 GLY A N 1
ATOM 2662 C CA . GLY A 1 333 ? 3.013 -27.554 11.316 1.00 48.44 333 GLY A CA 1
ATOM 2663 C C . GLY A 1 333 ? 2.719 -26.629 10.121 1.00 48.44 333 GLY A C 1
ATOM 2664 O O . GLY A 1 333 ? 1.610 -26.109 10.007 1.00 48.44 333 GLY A O 1
ATOM 2665 N N . ASP A 1 334 ? 3.688 -26.432 9.225 1.00 49.16 334 ASP A N 1
ATOM 2666 C CA . ASP A 1 334 ? 3.547 -25.583 8.042 1.00 49.16 334 ASP A CA 1
ATOM 2667 C C . ASP A 1 334 ? 2.676 -26.249 6.954 1.00 49.16 334 ASP A C 1
ATOM 2669 O O . ASP A 1 334 ? 2.853 -27.420 6.625 1.00 49.16 334 ASP A O 1
ATOM 2673 N N . ILE A 1 335 ? 1.770 -25.488 6.324 1.00 51.53 335 ILE A N 1
ATOM 2674 C CA . ILE A 1 335 ? 1.261 -25.822 4.982 1.00 51.53 335 ILE A CA 1
ATOM 2675 C C . ILE A 1 335 ? 2.419 -25.501 4.020 1.00 51.53 335 ILE A C 1
ATOM 2677 O O . ILE A 1 335 ? 2.583 -24.339 3.629 1.00 51.53 335 ILE A O 1
ATOM 2681 N N . PRO A 1 336 ? 3.311 -26.473 3.750 1.00 46.53 336 PRO A N 1
ATOM 2682 C CA . PRO A 1 336 ? 3.053 -27.537 2.771 1.00 46.53 336 PRO A CA 1
ATOM 2683 C C . PRO A 1 336 ? 3.473 -28.961 3.212 1.00 46.53 336 PRO A C 1
ATOM 2685 O O . PRO A 1 336 ? 4.489 -29.136 3.880 1.00 46.53 336 PRO A O 1
ATOM 2688 N N . SER A 1 337 ? 2.772 -29.994 2.718 1.00 35.00 337 SER A N 1
ATOM 2689 C CA . SER A 1 337 ? 3.233 -31.393 2.769 1.00 35.00 337 SER A CA 1
ATOM 2690 C C . SER A 1 337 ? 3.140 -32.122 1.415 1.00 35.00 337 SER A C 1
ATOM 2692 O O . SER A 1 337 ? 2.341 -31.778 0.545 1.00 35.00 337 SER A O 1
ATOM 2694 N N . ASN A 1 338 ? 4.074 -33.068 1.277 1.00 31.70 338 ASN A N 1
ATOM 2695 C CA . ASN A 1 338 ? 4.608 -33.801 0.123 1.00 31.70 338 ASN A CA 1
ATOM 2696 C C . ASN A 1 338 ? 3.649 -34.285 -0.973 1.00 31.70 338 ASN A C 1
ATOM 2698 O O . ASN A 1 338 ? 2.586 -34.816 -0.684 1.00 31.70 338 ASN A O 1
ATOM 2702 N N . ASN A 1 339 ? 4.158 -34.281 -2.212 1.00 32.97 339 ASN A N 1
ATOM 2703 C CA . ASN A 1 339 ? 4.190 -35.491 -3.042 1.00 32.97 339 ASN A CA 1
ATOM 2704 C C . ASN A 1 339 ? 5.260 -35.379 -4.140 1.00 32.97 339 ASN A C 1
ATOM 2706 O O . ASN A 1 339 ? 5.053 -34.702 -5.141 1.00 32.97 339 ASN A O 1
ATOM 2710 N N . SER A 1 340 ? 6.379 -36.081 -3.951 1.00 31.80 340 SER A N 1
ATOM 2711 C CA . SER A 1 340 ? 7.068 -36.806 -5.028 1.00 31.80 340 SER A CA 1
ATOM 2712 C C . SER A 1 340 ? 8.090 -37.770 -4.417 1.00 31.80 340 SER A C 1
ATOM 2714 O O . SER A 1 340 ? 9.281 -37.479 -4.329 1.00 31.80 340 SER A O 1
ATOM 2716 N N . SER A 1 341 ? 7.599 -38.920 -3.964 1.00 35.62 341 SER A N 1
ATOM 2717 C CA . SER A 1 341 ? 8.364 -40.166 -3.969 1.00 35.62 341 SER A CA 1
ATOM 2718 C C . SER A 1 341 ? 7.689 -41.110 -4.964 1.00 35.62 341 SER A C 1
ATOM 2720 O O . SER A 1 341 ? 6.468 -41.255 -4.901 1.00 35.62 341 SER A O 1
ATOM 2722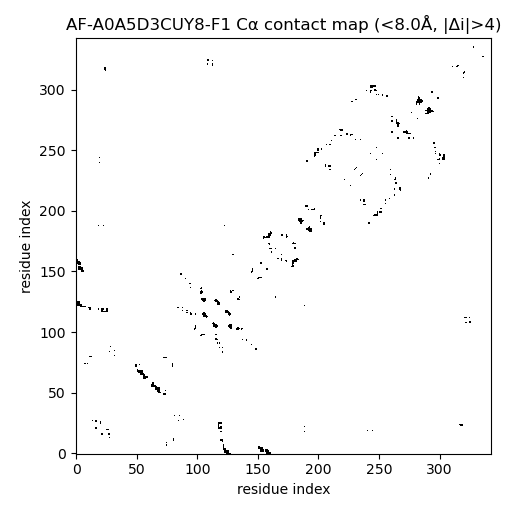 N N . SER A 1 342 ? 8.503 -41.744 -5.813 1.00 31.75 342 SER A N 1
ATOM 2723 C CA . SER A 1 342 ? 8.232 -42.555 -7.021 1.00 31.75 342 SER A CA 1
ATOM 2724 C C . SER A 1 342 ? 8.466 -41.734 -8.297 1.00 31.75 342 SER A C 1
ATOM 2726 O O . SER A 1 342 ? 7.760 -40.763 -8.537 1.00 31.75 342 SER A O 1
ATOM 2728 N N . SER A 1 343 ? 9.502 -41.979 -9.100 1.00 31.36 343 SER A N 1
ATOM 2729 C CA . SER A 1 343 ? 10.343 -43.169 -9.336 1.00 31.36 343 SER A CA 1
ATOM 2730 C C . SER A 1 343 ? 11.790 -42.788 -9.624 1.00 31.36 343 SER A C 1
ATOM 2732 O O . SER A 1 343 ? 11.960 -41.769 -10.334 1.00 31.36 343 SER A O 1
#

Solvent-accessible surface area (backbone atoms only — not comparable to full-atom values): 20268 Å² total; per-residue (Å²): 60,43,42,28,41,60,62,79,95,70,80,84,86,52,92,89,56,44,74,72,30,42,78,46,45,81,84,63,61,69,68,54,58,61,57,70,76,55,48,84,72,51,43,58,53,54,47,48,67,57,66,69,39,66,47,57,48,71,56,96,88,39,77,44,76,78,46,73,49,92,71,82,68,62,86,91,44,87,60,37,62,57,57,50,48,55,57,50,47,53,52,50,51,53,53,52,49,32,41,75,70,65,50,30,49,40,48,66,76,47,103,90,45,70,42,45,67,46,62,37,92,45,48,32,41,41,38,66,56,97,42,72,66,31,52,50,47,52,52,50,51,53,51,52,46,24,71,74,70,71,46,45,74,32,43,93,74,14,33,33,52,65,75,101,54,58,70,66,61,41,45,52,54,13,58,75,68,63,28,46,66,50,64,79,57,41,78,51,99,84,38,49,44,83,46,55,55,74,42,67,74,50,48,41,70,50,54,52,53,49,49,53,54,55,72,70,47,67,54,81,80,50,52,62,66,56,40,50,49,44,41,63,71,49,58,60,52,63,51,45,66,59,31,44,77,38,73,73,38,72,66,54,43,52,51,53,51,48,52,53,50,44,61,52,50,34,58,77,73,84,51,88,50,63,77,88,63,63,64,77,51,41,33,28,47,59,90,75,73,18,71,52,46,76,52,57,68,58,52,30,53,59,40,42,50,52,52,59,55,44,55,70,73,39,74,85,36,55,52,49,48,50,50,51,61,74,61,70,88,81,64,98,86,56,96,76,83,88,90,85,85,85,131

Organism: Cucumis melo var. makuwa (NCBI:txid1194695)